Protein AF-A0A4R4TIC5-F1 (afdb_monomer_lite)

pLDDT: mean 70.43, std 20.9, range [23.95, 97.56]

Structure (mmCIF, N/CA/C/O backbone):
data_AF-A0A4R4TIC5-F1
#
_entry.id   AF-A0A4R4TIC5-F1
#
loop_
_atom_site.group_PDB
_atom_site.id
_atom_site.type_symbol
_atom_site.label_atom_id
_atom_site.label_alt_id
_atom_site.label_comp_id
_atom_site.label_asym_id
_atom_site.label_entity_id
_atom_site.label_seq_id
_atom_site.pdbx_PDB_ins_code
_atom_site.Cartn_x
_atom_site.Cartn_y
_atom_site.Cartn_z
_atom_site.occupancy
_atom_site.B_iso_or_equiv
_atom_site.auth_seq_id
_atom_site.auth_comp_id
_atom_site.auth_asym_id
_atom_site.auth_atom_id
_atom_site.pdbx_PDB_model_num
ATOM 1 N N . MET A 1 1 ? -12.857 -0.975 -22.323 1.00 37.66 1 MET A N 1
ATOM 2 C CA . MET A 1 1 ? -12.327 -1.681 -21.138 1.00 37.66 1 MET A CA 1
ATOM 3 C C . MET A 1 1 ? -13.161 -1.264 -19.942 1.00 37.66 1 MET A C 1
ATOM 5 O O . MET A 1 1 ? -13.074 -0.120 -19.519 1.00 37.66 1 MET A O 1
ATOM 9 N N . SER A 1 2 ? -14.060 -2.137 -19.494 1.00 32.69 2 SER A N 1
ATOM 10 C CA . SER A 1 2 ? -14.982 -1.844 -18.396 1.00 32.69 2 SER A CA 1
ATOM 11 C C . SER A 1 2 ? -14.281 -2.108 -17.070 1.00 32.69 2 SER A C 1
ATOM 13 O O . SER A 1 2 ? -13.937 -3.248 -16.770 1.00 32.69 2 SER A O 1
ATOM 15 N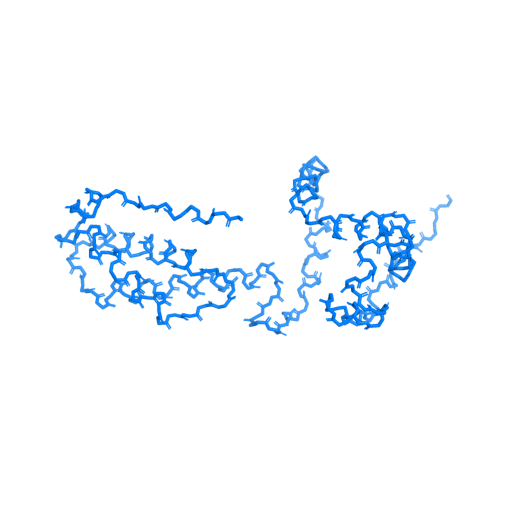 N . THR A 1 3 ? -14.049 -1.059 -16.286 1.00 36.34 3 THR A N 1
ATOM 16 C CA . THR A 1 3 ? -13.527 -1.166 -14.923 1.00 36.34 3 THR A CA 1
ATOM 17 C C . THR A 1 3 ? -14.600 -1.813 -14.054 1.00 36.34 3 THR A C 1
ATOM 19 O O . THR A 1 3 ? -15.558 -1.158 -13.640 1.00 36.34 3 THR A O 1
ATOM 22 N N . THR A 1 4 ? -14.484 -3.117 -13.807 1.00 40.28 4 THR A N 1
ATOM 23 C CA . THR A 1 4 ? -15.349 -3.822 -12.860 1.00 40.28 4 THR A CA 1
ATOM 24 C C . THR A 1 4 ? -15.032 -3.312 -11.462 1.00 40.28 4 THR A C 1
ATOM 26 O O . THR A 1 4 ? -14.105 -3.769 -10.801 1.00 40.28 4 THR A O 1
ATOM 29 N N . VAL A 1 5 ? -15.803 -2.327 -11.008 1.00 48.72 5 VAL A N 1
ATOM 30 C CA . VAL A 1 5 ? -15.824 -1.918 -9.607 1.00 48.72 5 VAL A CA 1
ATOM 31 C C . VAL A 1 5 ? -16.431 -3.081 -8.829 1.00 48.72 5 VAL A C 1
ATOM 33 O O . VAL A 1 5 ? -17.651 -3.252 -8.806 1.00 48.72 5 VAL A O 1
ATOM 36 N N . VAL A 1 6 ? -15.585 -3.910 -8.217 1.00 52.50 6 VAL A N 1
ATOM 37 C CA . VAL A 1 6 ? -16.019 -4.954 -7.284 1.00 52.50 6 VAL A CA 1
ATOM 38 C C . VAL A 1 6 ? -16.667 -4.254 -6.088 1.00 52.50 6 VAL A C 1
ATOM 40 O O . VAL A 1 6 ? -16.005 -3.816 -5.149 1.00 52.50 6 VAL A O 1
ATOM 43 N N . ARG A 1 7 ? -17.992 -4.081 -6.134 1.00 51.31 7 ARG A N 1
ATOM 44 C CA . ARG A 1 7 ? -18.766 -3.592 -4.993 1.00 51.31 7 ARG A CA 1
ATOM 45 C C . ARG A 1 7 ? -18.770 -4.683 -3.929 1.00 51.31 7 ARG A C 1
ATOM 47 O O . ARG A 1 7 ? -19.459 -5.690 -4.069 1.00 51.31 7 ARG A O 1
ATOM 54 N N . ARG A 1 8 ? -18.017 -4.462 -2.849 1.00 52.16 8 ARG A N 1
ATOM 55 C CA . ARG A 1 8 ? -18.076 -5.297 -1.644 1.00 52.16 8 ARG A CA 1
ATOM 56 C C . ARG A 1 8 ? -19.532 -5.343 -1.139 1.00 52.16 8 ARG A C 1
ATOM 58 O O . ARG A 1 8 ? -20.163 -4.284 -1.050 1.00 52.16 8 ARG A O 1
ATOM 65 N N . PRO A 1 9 ? -20.092 -6.525 -0.838 1.00 48.31 9 PRO A N 1
ATOM 66 C CA . PRO A 1 9 ? -21.499 -6.650 -0.480 1.00 48.31 9 PRO A CA 1
ATOM 67 C C . PRO A 1 9 ? -21.846 -5.878 0.800 1.00 48.31 9 PRO A C 1
ATOM 69 O O . PRO A 1 9 ? -21.082 -5.857 1.765 1.00 48.31 9 PRO A O 1
ATOM 72 N N . ALA A 1 10 ? -23.032 -5.263 0.825 1.00 53.66 10 ALA A N 1
ATOM 73 C CA . ALA A 1 10 ? -23.464 -4.345 1.883 1.00 53.66 10 ALA A CA 1
ATOM 74 C C . ALA A 1 10 ? -23.486 -4.963 3.297 1.00 53.66 10 ALA A C 1
ATOM 76 O O . ALA A 1 10 ? -23.307 -4.239 4.274 1.00 53.66 10 ALA A O 1
ATOM 77 N N . HIS A 1 11 ? -23.650 -6.285 3.415 1.00 50.69 11 HIS A N 1
ATOM 78 C CA . HIS A 1 11 ? -23.668 -6.997 4.696 1.00 50.69 11 HIS A CA 1
ATOM 79 C C . HIS A 1 11 ? -22.286 -7.114 5.355 1.00 50.69 11 HIS A C 1
ATOM 81 O O . HIS A 1 11 ? -22.211 -7.111 6.578 1.00 50.69 11 HIS A O 1
ATOM 87 N N . ALA A 1 12 ? -21.188 -7.103 4.587 1.00 55.81 12 ALA A N 1
ATOM 88 C CA . ALA A 1 12 ? -19.833 -7.092 5.151 1.00 55.81 12 ALA A CA 1
ATOM 89 C C . ALA A 1 12 ? -19.528 -5.793 5.926 1.00 55.81 12 ALA A C 1
ATOM 91 O O . ALA A 1 12 ? -18.683 -5.773 6.815 1.00 55.81 12 ALA A O 1
ATOM 92 N N . ASN A 1 13 ? -20.245 -4.707 5.619 1.00 59.19 13 ASN A N 1
ATOM 93 C CA . ASN A 1 13 ? -20.066 -3.408 6.268 1.00 59.19 13 ASN A CA 1
ATOM 94 C C . ASN A 1 13 ? -20.735 -3.324 7.650 1.00 59.19 13 ASN A C 1
ATOM 96 O O . ASN A 1 13 ? -20.353 -2.472 8.447 1.00 59.19 13 ASN A O 1
ATOM 100 N N . ALA A 1 14 ? -21.725 -4.179 7.929 1.00 64.06 14 ALA A N 1
ATOM 101 C CA . ALA A 1 14 ? -22.451 -4.204 9.201 1.00 64.06 14 ALA A CA 1
ATOM 102 C C . ALA A 1 14 ? -21.841 -5.175 10.227 1.00 64.06 14 ALA A C 1
ATOM 104 O O . ALA A 1 14 ? -22.259 -5.184 11.381 1.00 64.06 14 ALA A O 1
ATOM 105 N N . VAL A 1 15 ? -20.856 -5.983 9.819 1.00 79.31 15 VAL A N 1
ATOM 106 C CA . VAL A 1 15 ? -20.159 -6.906 10.718 1.00 79.31 15 VAL A CA 1
ATOM 107 C C . VAL A 1 15 ? -19.325 -6.099 11.710 1.00 79.31 15 VAL A C 1
ATOM 109 O O . VAL A 1 15 ? -18.487 -5.281 11.316 1.00 79.31 15 VAL A O 1
ATOM 112 N N . VAL A 1 16 ? -19.573 -6.326 12.998 1.00 83.06 16 VAL A N 1
ATOM 113 C CA . VAL A 1 16 ? -18.724 -5.832 14.085 1.00 83.06 16 VAL A CA 1
ATOM 114 C C . VAL A 1 16 ? -17.419 -6.621 14.049 1.00 83.06 16 VAL A C 1
ATOM 116 O O . VAL A 1 16 ? -17.446 -7.848 14.025 1.00 83.06 16 VAL A O 1
ATOM 119 N N . LEU A 1 17 ? -16.289 -5.917 14.012 1.00 84.00 17 LEU A N 1
ATOM 120 C CA . LEU A 1 17 ? -14.959 -6.521 13.958 1.00 84.00 17 LEU A CA 1
ATOM 121 C C . LEU A 1 17 ? -14.412 -6.747 15.372 1.00 84.00 17 LEU A C 1
ATOM 123 O O . LEU A 1 17 ? -14.290 -7.885 15.813 1.00 84.00 17 LEU A O 1
ATOM 127 N N . ALA A 1 18 ? -14.110 -5.664 16.089 1.00 88.50 18 ALA A N 1
ATOM 128 C CA . ALA A 1 18 ? -13.638 -5.678 17.472 1.00 88.50 18 ALA A CA 1
ATOM 129 C C . ALA A 1 18 ? -13.870 -4.305 18.119 1.00 88.50 18 ALA A C 1
ATOM 131 O O . ALA A 1 18 ? -13.999 -3.298 17.420 1.00 88.50 18 ALA A O 1
ATOM 132 N N . HIS A 1 19 ? -13.945 -4.259 19.454 1.00 90.12 19 HIS A N 1
ATOM 133 C CA . HIS A 1 19 ? -14.071 -3.013 20.232 1.00 90.12 19 HIS A CA 1
ATOM 134 C C . HIS A 1 19 ? -15.254 -2.115 19.829 1.00 90.12 19 HIS A C 1
ATOM 136 O O . HIS A 1 19 ? -15.190 -0.895 19.945 1.00 90.12 19 HIS A O 1
ATOM 142 N N . GLY A 1 20 ? -16.332 -2.715 19.311 1.00 90.12 20 GLY A N 1
ATOM 143 C CA . GLY A 1 20 ? -17.513 -1.993 18.825 1.00 90.12 20 GLY A CA 1
ATOM 144 C C . GLY A 1 20 ? -17.353 -1.335 17.449 1.00 90.12 20 GLY A C 1
ATOM 145 O O . GLY A 1 20 ? -18.322 -0.780 16.936 1.00 90.12 20 GLY A O 1
ATOM 146 N N . TYR A 1 21 ? -16.180 -1.429 16.818 1.00 91.75 21 TYR A N 1
ATOM 147 C CA . TYR A 1 21 ? -15.973 -0.947 15.455 1.00 91.75 21 TYR A CA 1
ATOM 148 C C . TYR A 1 21 ? -16.575 -1.908 14.435 1.00 91.75 21 TYR A C 1
ATOM 150 O O . TYR A 1 21 ? -16.390 -3.127 14.508 1.00 91.75 21 TYR A O 1
ATOM 158 N N . THR A 1 22 ? -17.256 -1.352 13.436 1.00 93.00 22 THR A N 1
ATOM 159 C CA . THR A 1 22 ? -17.779 -2.119 12.301 1.00 93.00 22 THR A CA 1
ATOM 160 C C . THR A 1 22 ? -16.823 -2.095 11.112 1.00 93.00 22 THR A C 1
ATOM 162 O O . THR A 1 22 ? -15.973 -1.207 10.981 1.00 93.00 22 THR A O 1
ATOM 165 N N . GLY A 1 23 ? -17.011 -3.023 10.171 1.00 90.38 23 GLY A N 1
ATOM 166 C CA . GLY A 1 23 ? -16.314 -2.990 8.882 1.00 90.38 23 GLY A CA 1
ATOM 167 C C . GLY A 1 23 ? -16.509 -1.666 8.131 1.00 90.38 23 GLY A C 1
ATOM 168 O O . GLY A 1 23 ? -15.582 -1.187 7.472 1.00 90.38 23 GLY A O 1
ATOM 169 N N . ARG A 1 24 ? -17.674 -1.017 8.285 1.00 91.25 24 ARG A N 1
ATOM 170 C CA . ARG A 1 24 ? -17.943 0.319 7.733 1.00 91.25 24 ARG A CA 1
ATOM 171 C C . ARG A 1 24 ? -17.076 1.402 8.365 1.00 91.25 24 ARG A C 1
ATOM 173 O O . ARG A 1 24 ? -16.645 2.310 7.655 1.00 91.25 24 ARG A O 1
ATOM 180 N N . ASP A 1 25 ? -16.845 1.338 9.671 1.00 93.00 25 ASP A N 1
ATOM 181 C CA . ASP A 1 25 ? -16.033 2.335 10.369 1.00 93.00 25 ASP A CA 1
ATOM 182 C C . ASP A 1 25 ? -14.573 2.222 9.949 1.00 93.00 25 ASP A C 1
ATOM 184 O O . ASP A 1 25 ? -13.968 3.230 9.581 1.00 93.00 25 ASP A O 1
ATOM 188 N N . VAL A 1 26 ? -14.050 0.997 9.864 1.00 94.69 26 VAL A N 1
ATOM 189 C CA . VAL A 1 26 ? -12.695 0.744 9.353 1.00 94.69 26 VAL A CA 1
ATOM 190 C C . VAL A 1 26 ? -12.557 1.202 7.901 1.00 94.69 26 VAL A C 1
ATOM 192 O O . VAL A 1 26 ? -11.625 1.937 7.580 1.00 94.69 26 VAL A O 1
ATOM 195 N N . ALA A 1 27 ? -13.521 0.877 7.034 1.00 94.38 27 ALA A N 1
ATOM 196 C CA . ALA A 1 27 ? -13.533 1.348 5.647 1.00 94.38 27 ALA A CA 1
ATOM 197 C C . ALA A 1 27 ? -13.552 2.884 5.544 1.00 94.38 27 ALA A C 1
ATOM 199 O O . ALA A 1 27 ? -12.859 3.473 4.706 1.00 94.38 27 ALA A O 1
ATOM 200 N N . ARG A 1 28 ? -14.315 3.557 6.416 1.00 94.88 28 ARG A N 1
ATOM 201 C CA . ARG A 1 28 ? -14.371 5.023 6.473 1.00 94.88 28 ARG A CA 1
ATOM 202 C C . ARG A 1 28 ? -13.019 5.608 6.889 1.00 94.88 28 ARG A C 1
ATOM 204 O O . ARG A 1 28 ? -12.540 6.526 6.226 1.00 94.88 28 ARG A O 1
ATOM 211 N N . ILE A 1 29 ? -12.395 5.075 7.940 1.00 96.38 29 ILE A N 1
ATOM 212 C CA . ILE A 1 29 ? -11.087 5.539 8.431 1.00 96.38 29 ILE A CA 1
ATOM 213 C C . ILE A 1 29 ? -10.000 5.299 7.373 1.00 96.38 29 ILE A C 1
ATOM 215 O O . ILE A 1 29 ? -9.232 6.216 7.083 1.00 96.38 29 ILE A O 1
ATOM 219 N N . ALA A 1 30 ? -9.985 4.126 6.733 1.00 96.12 30 ALA A N 1
ATOM 220 C CA . ALA A 1 30 ? -9.058 3.802 5.648 1.00 96.12 30 ALA A CA 1
ATOM 221 C C . ALA A 1 30 ? -9.193 4.790 4.479 1.00 96.12 30 ALA A C 1
ATOM 223 O O . ALA A 1 30 ? -8.203 5.357 4.020 1.00 96.12 30 ALA A O 1
ATOM 224 N N . SER A 1 31 ? -10.425 5.094 4.063 1.00 95.31 31 SER A N 1
ATOM 225 C CA . SER A 1 31 ? -10.687 6.082 3.006 1.00 95.31 31 SER A CA 1
ATOM 226 C C . SER A 1 31 ? -10.128 7.471 3.344 1.00 95.31 31 SER A C 1
ATOM 228 O O . SER A 1 31 ? -9.612 8.165 2.466 1.00 95.31 31 SER A O 1
ATOM 230 N N . PHE A 1 32 ? -10.214 7.894 4.610 1.00 95.75 32 PHE A N 1
ATOM 231 C CA . PHE A 1 32 ? -9.606 9.149 5.058 1.00 95.75 32 PHE A CA 1
ATOM 232 C C . PHE A 1 32 ? -8.077 9.080 5.069 1.00 95.75 32 PHE A C 1
ATOM 234 O O . PHE A 1 32 ? -7.435 10.036 4.635 1.00 95.75 32 PHE A O 1
ATOM 241 N N . ALA A 1 33 ? -7.494 7.964 5.514 1.00 95.19 33 ALA A N 1
ATOM 242 C CA . ALA A 1 33 ? -6.045 7.774 5.528 1.00 95.19 33 ALA A CA 1
ATOM 243 C C . ALA A 1 33 ? -5.446 7.879 4.115 1.00 95.19 33 ALA A C 1
ATOM 245 O O . ALA A 1 33 ? -4.479 8.614 3.922 1.00 95.19 33 ALA A O 1
ATOM 246 N N . VAL A 1 34 ? -6.074 7.247 3.114 1.00 94.62 34 VAL A N 1
ATOM 247 C CA . VAL A 1 34 ? -5.661 7.331 1.698 1.00 94.62 34 VAL A CA 1
ATOM 248 C C . VAL A 1 34 ? -5.650 8.776 1.200 1.00 94.62 34 VAL A C 1
ATOM 250 O O . VAL A 1 34 ? -4.668 9.237 0.618 1.00 94.62 34 VAL A O 1
ATOM 253 N N . ARG A 1 35 ? -6.722 9.533 1.474 1.00 92.56 35 ARG A N 1
ATOM 254 C CA . ARG A 1 35 ? -6.839 10.942 1.053 1.00 92.56 35 ARG A CA 1
ATOM 255 C C . ARG A 1 35 ? -5.741 11.834 1.628 1.00 92.56 35 ARG A C 1
ATOM 257 O O . ARG A 1 35 ? -5.384 12.822 0.981 1.00 92.56 35 ARG A O 1
ATOM 264 N N . GLN A 1 36 ? -5.252 11.505 2.824 1.00 92.56 36 GLN A N 1
ATOM 265 C CA . GLN A 1 36 ? -4.208 12.259 3.508 1.00 92.56 36 GLN A CA 1
ATOM 266 C C . GLN A 1 36 ? -2.798 11.832 3.095 1.00 92.56 36 GLN A C 1
ATOM 268 O O . GLN A 1 36 ? -1.963 12.702 2.864 1.00 92.56 36 GLN A O 1
ATOM 273 N N . ALA A 1 37 ? -2.518 10.528 3.038 1.00 88.00 37 ALA A N 1
ATOM 274 C CA . ALA A 1 37 ? -1.167 10.019 2.812 1.00 88.00 37 ALA A CA 1
ATOM 275 C C . ALA A 1 37 ? -0.646 10.343 1.403 1.00 88.00 37 ALA A C 1
ATOM 277 O O . ALA A 1 37 ? 0.537 10.642 1.261 1.00 88.00 37 ALA A O 1
ATOM 278 N N . ARG A 1 38 ? -1.531 10.307 0.390 1.00 74.75 38 ARG A N 1
ATOM 279 C CA . ARG A 1 38 ? -1.248 10.643 -1.021 1.00 74.75 38 ARG A CA 1
ATOM 280 C C . ARG A 1 38 ? 0.100 10.096 -1.512 1.00 74.75 38 ARG A C 1
ATOM 282 O O . ARG A 1 38 ? 1.014 10.856 -1.820 1.00 74.75 38 ARG A O 1
ATOM 289 N N . SER A 1 39 ? 0.221 8.771 -1.585 1.00 77.94 39 SER A N 1
ATOM 290 C CA . SER A 1 39 ? 1.383 8.135 -2.218 1.00 77.94 39 SER A CA 1
ATOM 291 C C . SER A 1 39 ? 1.238 8.159 -3.743 1.00 77.94 39 SER A C 1
ATOM 293 O O . SER A 1 39 ? 0.150 7.926 -4.263 1.00 77.94 39 SER A O 1
ATOM 295 N N . GLU A 1 40 ? 2.327 8.418 -4.467 1.00 79.88 40 GLU A N 1
ATOM 296 C CA . GLU A 1 40 ? 2.364 8.328 -5.938 1.00 79.88 40 GLU A CA 1
ATOM 297 C C . GLU A 1 40 ? 2.962 7.002 -6.438 1.00 79.88 40 GLU A C 1
ATOM 299 O O . GLU A 1 40 ? 2.974 6.734 -7.634 1.00 79.88 40 GLU A O 1
ATOM 304 N N . LEU A 1 41 ? 3.477 6.163 -5.534 1.00 81.00 41 LEU A N 1
ATOM 305 C CA . LEU A 1 41 ? 4.221 4.951 -5.901 1.00 81.00 41 LEU A CA 1
ATOM 306 C C . LEU A 1 41 ? 3.325 3.758 -6.264 1.00 81.00 41 LEU A C 1
ATOM 308 O O . LEU A 1 41 ? 3.807 2.792 -6.864 1.00 81.00 41 LEU A O 1
ATOM 312 N N . PHE A 1 42 ? 2.052 3.817 -5.879 1.00 83.12 42 PHE A N 1
ATOM 313 C CA . PHE A 1 42 ? 1.058 2.768 -6.073 1.00 83.12 42 PHE A CA 1
ATOM 314 C C . PHE A 1 42 ? -0.357 3.358 -6.054 1.00 83.12 42 PHE A C 1
ATOM 316 O O . PHE A 1 42 ? -0.560 4.458 -5.529 1.00 83.12 42 PHE A O 1
ATOM 323 N N . ASP A 1 43 ? -1.322 2.675 -6.669 1.00 87.62 43 ASP A N 1
ATOM 324 C CA . ASP A 1 43 ? -2.646 3.245 -6.930 1.00 87.62 43 ASP A CA 1
ATOM 325 C C . ASP A 1 43 ? -3.504 3.410 -5.661 1.00 87.62 43 ASP A C 1
ATOM 327 O O . ASP A 1 43 ? -3.231 2.849 -4.599 1.00 87.62 43 ASP A O 1
ATOM 331 N N . SER A 1 44 ? -4.569 4.208 -5.761 1.00 87.19 44 SER A N 1
ATOM 332 C CA . SER A 1 44 ? -5.445 4.513 -4.623 1.00 87.19 44 SER A CA 1
ATOM 333 C C . SER A 1 44 ? -6.212 3.304 -4.074 1.00 87.19 44 SER A C 1
ATOM 335 O O . SER A 1 44 ? -6.604 3.325 -2.908 1.00 87.19 44 SER A O 1
ATOM 337 N N . GLY A 1 45 ? -6.463 2.281 -4.896 1.00 91.38 45 GLY A N 1
ATOM 338 C CA . GLY A 1 45 ? -7.084 1.027 -4.466 1.00 91.38 45 GLY A CA 1
ATOM 339 C C . GLY A 1 45 ? -6.126 0.220 -3.596 1.00 91.38 45 GLY A C 1
ATOM 340 O O . GLY A 1 45 ? -6.467 -0.126 -2.469 1.00 91.38 45 GLY A O 1
ATOM 341 N N . GLN A 1 46 ? -4.885 0.056 -4.048 1.00 91.56 46 GLN A N 1
ATOM 342 C CA . GLN A 1 46 ? -3.823 -0.569 -3.256 1.00 91.56 46 GLN A CA 1
ATOM 343 C C . GLN A 1 46 ? -3.552 0.199 -1.949 1.00 91.56 46 GLN A C 1
ATOM 345 O O . GLN A 1 46 ? -3.410 -0.407 -0.889 1.00 91.56 46 GLN A O 1
ATOM 350 N N . GLN A 1 47 ? -3.557 1.538 -1.978 1.00 94.00 47 GLN A N 1
ATOM 351 C CA . GLN A 1 47 ? -3.465 2.361 -0.758 1.00 94.00 47 GLN A CA 1
ATOM 352 C C . GLN A 1 47 ? -4.606 2.087 0.218 1.00 94.00 47 GLN A C 1
ATOM 354 O O . GLN A 1 47 ? -4.382 2.036 1.429 1.00 94.00 47 GLN A O 1
ATOM 359 N N . TYR A 1 48 ? -5.823 1.924 -0.298 1.00 95.62 48 TYR A N 1
ATOM 360 C CA . TYR A 1 48 ? -6.980 1.596 0.521 1.00 95.62 48 TYR A CA 1
ATOM 361 C C . TYR A 1 48 ? -6.833 0.220 1.170 1.00 95.62 48 TYR A C 1
ATOM 363 O O . TYR A 1 48 ? -7.051 0.113 2.376 1.00 95.62 48 TYR A O 1
ATOM 371 N N . ASP A 1 49 ? -6.421 -0.799 0.418 1.00 95.31 49 ASP A N 1
ATOM 372 C CA . ASP A 1 49 ? -6.272 -2.161 0.939 1.00 95.31 49 ASP A CA 1
ATOM 373 C C . ASP A 1 49 ? -5.184 -2.242 2.022 1.00 95.31 49 ASP A C 1
ATOM 375 O O . ASP A 1 49 ? -5.421 -2.811 3.091 1.00 95.31 49 ASP A O 1
ATOM 379 N N . VAL A 1 50 ? -4.040 -1.580 1.808 1.00 96.62 50 VAL A N 1
ATOM 380 C CA . VAL A 1 50 ? -2.950 -1.476 2.797 1.00 96.62 50 VAL A CA 1
ATOM 381 C C . VAL A 1 50 ? -3.427 -0.781 4.072 1.00 96.62 50 VAL A C 1
ATOM 383 O O . VAL A 1 50 ? -3.224 -1.290 5.176 1.00 96.62 50 VAL A O 1
ATOM 386 N N . ALA A 1 51 ? -4.095 0.370 3.942 1.00 97.12 51 ALA A N 1
ATOM 387 C CA . ALA A 1 51 ? -4.615 1.090 5.100 1.00 97.12 51 ALA A CA 1
ATOM 388 C C . ALA A 1 51 ? -5.687 0.283 5.839 1.00 97.12 51 ALA A C 1
ATOM 390 O O . ALA A 1 51 ? -5.689 0.259 7.068 1.00 97.12 51 ALA A O 1
ATOM 391 N N . TRP A 1 52 ? -6.588 -0.376 5.106 1.00 96.56 52 TRP A N 1
ATOM 392 C CA . TRP A 1 52 ? -7.647 -1.196 5.683 1.00 96.56 52 TRP A CA 1
ATOM 393 C C . TRP A 1 52 ? -7.064 -2.358 6.492 1.00 96.56 52 TRP A C 1
ATOM 395 O O . TRP A 1 52 ? -7.457 -2.519 7.647 1.00 96.56 52 TRP A O 1
ATOM 405 N N . SER A 1 53 ? -6.100 -3.107 5.935 1.00 96.62 53 SER A N 1
ATOM 406 C CA . SER A 1 53 ? -5.455 -4.230 6.638 1.00 96.62 53 SER A CA 1
ATOM 407 C C . SER A 1 53 ? -4.763 -3.756 7.909 1.00 96.62 53 SER A C 1
ATOM 409 O O . SER A 1 53 ? -5.042 -4.266 8.989 1.00 96.62 53 SER A O 1
ATOM 411 N N . ALA A 1 54 ? -3.956 -2.697 7.810 1.00 97.50 54 ALA A N 1
ATOM 412 C CA . ALA A 1 54 ? -3.219 -2.168 8.952 1.00 97.50 54 ALA A CA 1
ATOM 413 C C . ALA A 1 54 ? -4.133 -1.648 10.071 1.00 97.50 54 ALA A C 1
ATOM 415 O O . ALA A 1 54 ? -3.841 -1.836 11.252 1.00 97.50 54 ALA A O 1
ATOM 416 N N . ILE A 1 55 ? -5.250 -1.000 9.723 1.00 97.12 55 ILE A N 1
ATOM 417 C CA . ILE A 1 55 ? -6.247 -0.562 10.708 1.00 97.12 55 ILE A CA 1
ATOM 418 C C . ILE A 1 55 ? -6.898 -1.769 11.381 1.00 97.12 55 ILE A C 1
ATOM 420 O O . ILE A 1 55 ? -7.080 -1.758 12.597 1.00 97.12 55 ILE A O 1
ATOM 424 N N . ALA A 1 56 ? -7.257 -2.793 10.608 1.00 95.31 56 ALA A N 1
ATOM 425 C CA . ALA A 1 56 ? -7.905 -3.982 11.135 1.00 95.31 56 ALA A CA 1
ATOM 426 C C . ALA A 1 56 ? -6.957 -4.765 12.064 1.00 95.31 56 ALA A C 1
ATOM 428 O O . ALA A 1 56 ? -7.333 -5.110 13.180 1.00 95.31 56 ALA A O 1
ATOM 429 N N . GLU A 1 57 ? -5.696 -4.945 11.670 1.00 95.69 57 GLU A N 1
ATOM 430 C CA . GLU A 1 57 ? -4.651 -5.543 12.509 1.00 95.69 57 GLU A CA 1
ATOM 431 C C . GLU A 1 57 ? -4.400 -4.735 13.786 1.00 95.69 57 GLU A C 1
ATOM 433 O O . GLU A 1 57 ? -4.337 -5.305 14.874 1.00 95.69 57 GLU A O 1
ATOM 438 N N . ALA A 1 58 ? -4.302 -3.405 13.686 1.00 95.81 58 ALA A N 1
ATOM 439 C CA . ALA A 1 58 ? -4.159 -2.545 14.858 1.00 95.81 58 ALA A CA 1
ATOM 440 C C . ALA A 1 58 ? -5.356 -2.692 15.809 1.00 95.81 58 ALA A C 1
ATOM 442 O O . ALA A 1 58 ? -5.174 -2.744 17.022 1.00 95.81 58 ALA A O 1
ATOM 443 N N . LEU A 1 59 ? -6.568 -2.808 15.264 1.00 95.06 59 LEU A N 1
ATOM 444 C CA . LEU A 1 59 ? -7.784 -3.010 16.039 1.00 95.06 59 LEU A CA 1
ATOM 445 C C . LEU A 1 59 ? -7.784 -4.364 16.771 1.00 95.06 59 LEU A C 1
ATOM 447 O O . LEU A 1 59 ? -8.143 -4.405 17.946 1.00 95.06 59 LEU A O 1
ATOM 451 N N . TRP A 1 60 ? -7.368 -5.451 16.113 1.00 94.19 60 TRP A N 1
ATOM 452 C CA . TRP A 1 60 ? -7.306 -6.783 16.732 1.00 94.19 60 TRP A CA 1
ATOM 453 C C . TRP A 1 60 ? -6.158 -6.953 17.728 1.00 94.19 60 TRP A C 1
ATOM 455 O O . TRP A 1 60 ? -6.288 -7.735 18.666 1.00 94.19 60 TRP A O 1
ATOM 465 N N . ASN A 1 61 ? -5.061 -6.214 17.562 1.00 94.94 61 ASN A N 1
ATOM 466 C CA . ASN A 1 61 ? -3.904 -6.288 18.457 1.00 94.94 61 ASN A CA 1
ATOM 467 C C . ASN A 1 61 ? -4.034 -5.404 19.709 1.00 94.94 61 ASN A C 1
ATOM 469 O O . ASN A 1 61 ? -3.223 -5.522 20.628 1.00 94.94 61 ASN A O 1
ATOM 473 N N . CYS A 1 62 ? -5.021 -4.508 19.768 1.00 93.38 62 CYS A N 1
ATOM 474 C CA . CYS A 1 62 ? -5.273 -3.691 20.951 1.00 93.38 62 CYS A CA 1
ATOM 475 C C . CYS A 1 62 ? -6.111 -4.454 21.988 1.00 93.38 62 CYS A C 1
ATOM 477 O O . CYS A 1 62 ? -7.180 -4.971 21.674 1.00 93.38 62 CYS A O 1
ATOM 479 N N . THR A 1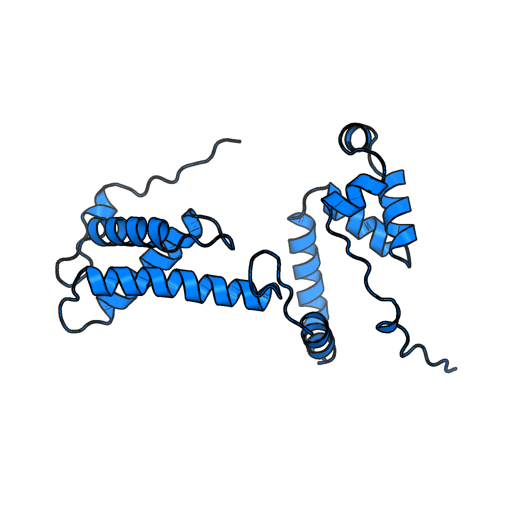 63 ? -5.660 -4.465 23.245 1.00 92.06 63 THR A N 1
ATOM 480 C CA . THR A 1 63 ? -6.426 -5.024 24.375 1.00 92.06 63 THR A CA 1
ATOM 481 C C . THR A 1 63 ? -7.565 -4.097 24.814 1.00 92.06 63 THR A C 1
ATOM 483 O O . THR A 1 63 ? -8.622 -4.562 25.228 1.00 92.06 63 THR A O 1
ATOM 486 N N . GLU A 1 64 ? -7.362 -2.784 24.694 1.00 91.12 64 GLU A N 1
ATOM 487 C CA . GLU A 1 64 ? -8.340 -1.736 25.008 1.00 91.12 64 GLU A CA 1
ATOM 488 C C . GLU A 1 64 ? -8.871 -1.082 23.725 1.00 91.12 64 GLU A C 1
ATOM 490 O O . GLU A 1 64 ? -8.150 -1.056 22.724 1.00 91.12 64 GLU A O 1
ATOM 495 N N . PRO A 1 65 ? -10.097 -0.523 23.729 1.00 90.69 65 PRO A N 1
ATOM 496 C CA . PRO A 1 65 ? -10.683 0.091 22.544 1.00 90.69 65 PRO A CA 1
ATOM 497 C C . PRO A 1 65 ? -9.831 1.277 22.057 1.00 90.69 65 PRO A C 1
ATOM 499 O O . PRO A 1 65 ? -9.736 2.293 22.753 1.00 90.69 65 PRO A O 1
ATOM 502 N N . PRO A 1 66 ? -9.217 1.195 20.861 1.00 93.56 66 PRO A N 1
ATOM 503 C CA . PRO A 1 66 ? -8.388 2.279 20.356 1.00 93.56 66 PRO A CA 1
ATOM 504 C C . PRO A 1 66 ? -9.252 3.454 19.890 1.00 93.56 66 PRO A C 1
ATOM 506 O O . PRO A 1 66 ? -10.328 3.272 19.316 1.00 93.56 66 PRO A O 1
ATOM 509 N N . ASP A 1 67 ? -8.752 4.677 20.072 1.00 94.69 67 ASP A N 1
ATOM 510 C CA . ASP A 1 67 ? -9.366 5.867 19.480 1.00 94.69 67 ASP A CA 1
ATOM 511 C C . ASP A 1 67 ? -9.209 5.875 17.947 1.00 94.69 67 ASP A C 1
ATOM 513 O O . ASP A 1 67 ? -8.198 5.428 17.389 1.00 94.69 67 ASP A O 1
ATOM 517 N N . ALA A 1 68 ? -10.183 6.464 17.253 1.00 92.81 68 ALA A N 1
ATOM 518 C CA . ALA A 1 68 ? -10.211 6.555 15.798 1.00 92.81 68 ALA A CA 1
ATOM 519 C C . ALA A 1 68 ? -8.971 7.272 15.236 1.00 92.81 68 ALA A C 1
ATOM 521 O O . ALA A 1 68 ? -8.486 6.922 14.156 1.00 92.81 68 ALA A O 1
ATOM 522 N N . LYS A 1 69 ? -8.403 8.238 15.972 1.00 95.00 69 LYS A N 1
ATOM 523 C CA . LYS A 1 69 ? -7.167 8.932 15.579 1.00 95.00 69 LYS A CA 1
ATOM 524 C C . LYS A 1 69 ? -5.955 8.001 15.568 1.00 95.00 69 LYS A C 1
ATOM 526 O O . LYS A 1 69 ? -5.067 8.172 14.730 1.00 95.00 69 LYS A O 1
ATOM 531 N N . THR A 1 70 ? -5.903 7.032 16.480 1.00 96.12 70 THR A N 1
ATOM 532 C CA . THR A 1 70 ? 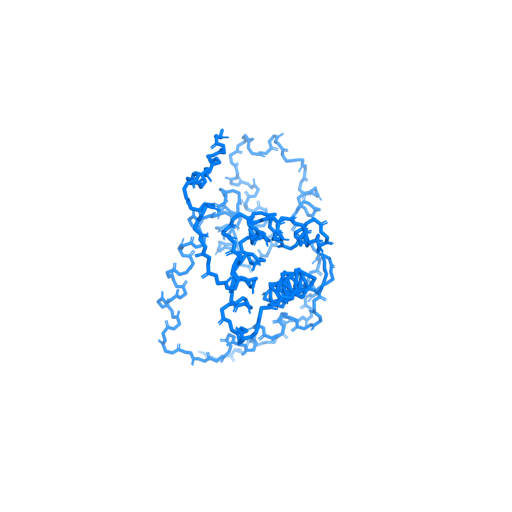-4.828 6.032 16.546 1.00 96.12 70 THR A CA 1
ATOM 533 C C . THR A 1 70 ? -4.904 5.096 15.348 1.00 96.12 70 THR A C 1
ATOM 535 O O . THR A 1 70 ? -3.906 4.925 14.649 1.00 96.12 70 THR A O 1
ATOM 538 N N . LEU A 1 71 ? -6.100 4.588 15.042 1.00 96.75 71 LEU A N 1
ATOM 539 C CA . LEU A 1 71 ? -6.344 3.758 13.859 1.00 96.75 71 LEU A CA 1
ATOM 540 C C . LEU A 1 71 ? -6.011 4.512 12.564 1.00 96.75 71 LEU A C 1
ATOM 542 O O . LEU A 1 71 ? -5.281 4.016 11.710 1.00 96.75 71 LEU A O 1
ATOM 546 N N . TYR A 1 72 ? -6.457 5.761 12.449 1.00 97.12 72 TYR A N 1
ATOM 547 C CA . TYR A 1 72 ? -6.136 6.625 11.314 1.00 97.12 72 TYR A CA 1
ATOM 548 C C . TYR A 1 72 ? -4.622 6.793 11.097 1.00 97.12 72 TYR A C 1
ATOM 550 O O . TYR A 1 72 ? -4.131 6.673 9.973 1.00 97.12 72 TYR A O 1
ATOM 558 N N . ARG A 1 73 ? -3.860 7.026 12.175 1.00 96.75 73 ARG A N 1
ATOM 559 C CA . ARG A 1 73 ? -2.391 7.120 12.117 1.00 96.75 73 ARG A CA 1
ATOM 560 C C . ARG A 1 73 ? -1.740 5.799 11.717 1.00 96.75 73 ARG A C 1
ATOM 562 O O . ARG A 1 73 ? -0.759 5.835 10.977 1.00 96.75 73 ARG A O 1
ATOM 569 N N . ALA A 1 74 ? -2.273 4.666 12.174 1.00 97.56 74 ALA A N 1
ATOM 570 C CA . ALA A 1 74 ? -1.800 3.345 11.767 1.00 97.56 74 ALA A CA 1
ATOM 571 C C . ALA A 1 74 ? -1.955 3.145 10.251 1.00 97.56 7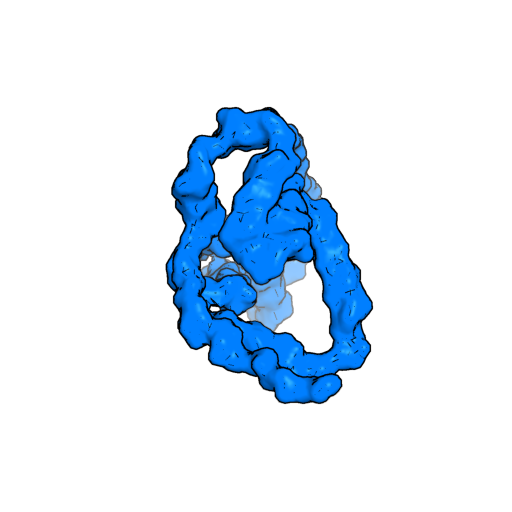4 ALA A C 1
ATOM 573 O O . ALA A 1 74 ? -0.988 2.777 9.587 1.00 97.56 74 ALA A O 1
ATOM 574 N N . GLY A 1 75 ? -3.114 3.508 9.689 1.00 97.00 75 GLY A N 1
ATOM 575 C CA . GLY A 1 75 ? -3.356 3.443 8.244 1.00 97.00 75 GLY A CA 1
ATOM 576 C C . GLY A 1 75 ? -2.400 4.320 7.426 1.00 97.00 75 GLY A C 1
ATOM 577 O O . GLY A 1 75 ? -1.802 3.847 6.462 1.00 97.00 75 GLY A O 1
ATOM 578 N N . ILE A 1 76 ? -2.188 5.580 7.830 1.00 97.00 76 ILE A N 1
ATOM 579 C CA . ILE A 1 76 ? -1.230 6.479 7.152 1.00 97.00 76 ILE A CA 1
ATOM 580 C C . ILE A 1 76 ? 0.188 5.912 7.201 1.00 97.00 76 ILE A C 1
ATOM 582 O O . ILE A 1 76 ? 0.900 5.917 6.195 1.00 97.00 76 ILE A O 1
ATOM 586 N N . ARG A 1 77 ? 0.607 5.429 8.373 1.00 96.69 77 ARG A N 1
ATOM 587 C CA . ARG A 1 77 ? 1.943 4.867 8.556 1.00 96.69 77 ARG A CA 1
ATOM 588 C C . ARG A 1 77 ? 2.157 3.660 7.648 1.00 96.69 77 ARG A C 1
ATOM 590 O O . ARG A 1 77 ? 3.180 3.612 6.978 1.00 96.69 77 ARG A O 1
ATOM 597 N N . ALA A 1 78 ? 1.183 2.757 7.566 1.00 97.31 78 ALA A N 1
ATOM 598 C CA . ALA A 1 78 ? 1.260 1.588 6.699 1.00 97.31 78 ALA A CA 1
ATOM 599 C C . ALA A 1 78 ? 1.412 1.962 5.216 1.00 97.31 78 ALA A C 1
ATOM 601 O O . ALA A 1 78 ? 2.275 1.411 4.541 1.00 97.31 78 ALA A O 1
ATOM 602 N N . ILE A 1 79 ? 0.664 2.960 4.724 1.00 95.94 79 ILE A N 1
ATOM 603 C CA . ILE A 1 79 ? 0.813 3.452 3.341 1.00 95.94 79 ILE A CA 1
ATOM 604 C C . ILE A 1 79 ? 2.240 3.959 3.083 1.00 95.94 79 ILE A C 1
ATOM 606 O O . ILE A 1 79 ? 2.830 3.660 2.043 1.00 95.94 79 ILE A O 1
ATOM 610 N N . HIS A 1 80 ? 2.811 4.735 4.007 1.00 93.38 80 HIS A N 1
ATOM 611 C CA . HIS A 1 80 ? 4.179 5.234 3.851 1.00 93.38 80 HIS A CA 1
ATOM 612 C C . HIS A 1 80 ? 5.229 4.129 3.981 1.00 93.38 80 HIS A C 1
ATOM 614 O O . HIS A 1 80 ? 6.242 4.172 3.285 1.00 93.38 80 HIS A O 1
ATOM 620 N N . ASP A 1 81 ? 5.013 3.155 4.859 1.00 93.56 81 ASP A N 1
ATOM 621 C CA . ASP A 1 81 ? 5.914 2.019 5.045 1.00 93.56 81 ASP A CA 1
ATOM 622 C C . ASP A 1 81 ? 5.944 1.144 3.786 1.00 93.56 81 ASP A C 1
ATOM 624 O O . ASP A 1 81 ? 7.033 0.848 3.287 1.00 93.56 81 ASP A O 1
ATOM 628 N N . GLU A 1 82 ? 4.780 0.863 3.198 1.00 93.56 82 GLU A N 1
ATOM 629 C CA . GLU A 1 82 ? 4.655 0.162 1.917 1.00 93.56 82 GLU A CA 1
ATOM 630 C C . GLU A 1 82 ? 5.292 0.960 0.775 1.00 93.56 82 GLU A C 1
ATOM 632 O O . GLU A 1 82 ? 6.117 0.442 0.023 1.00 93.56 82 GLU A O 1
ATOM 637 N N . GLY A 1 83 ? 5.012 2.264 0.698 1.00 90.00 83 GLY A N 1
ATOM 638 C CA . GLY A 1 83 ? 5.646 3.149 -0.278 1.00 90.00 83 GLY A CA 1
ATOM 639 C C . GLY A 1 83 ? 7.172 3.123 -0.177 1.00 90.00 83 GLY A C 1
ATOM 640 O O . GLY A 1 83 ? 7.854 3.010 -1.193 1.00 90.00 83 GLY A O 1
ATOM 641 N N . ARG A 1 84 ? 7.727 3.150 1.041 1.00 86.62 84 ARG A N 1
ATOM 642 C CA . ARG A 1 84 ? 9.176 3.019 1.273 1.00 86.62 84 ARG A CA 1
ATOM 643 C C . ARG A 1 84 ? 9.708 1.642 0.882 1.00 86.62 84 ARG A C 1
ATOM 645 O O . ARG A 1 84 ? 10.839 1.557 0.407 1.00 86.62 84 ARG A O 1
ATOM 652 N N . SER A 1 85 ? 8.931 0.582 1.081 1.00 86.12 85 SER A N 1
ATOM 653 C CA . SER A 1 85 ? 9.286 -0.773 0.652 1.00 86.12 85 SER A CA 1
ATOM 654 C C . SER A 1 85 ? 9.398 -0.857 -0.874 1.00 86.12 85 SER A C 1
ATOM 656 O O . SER A 1 85 ? 10.455 -1.213 -1.400 1.00 86.12 85 SER A O 1
ATOM 658 N N . LEU A 1 86 ? 8.368 -0.395 -1.590 1.00 85.75 86 LEU A N 1
ATOM 659 C CA . LEU A 1 86 ? 8.336 -0.341 -3.056 1.00 85.75 86 LEU A CA 1
ATOM 660 C C . LEU A 1 86 ? 9.453 0.538 -3.628 1.00 85.75 86 LEU A C 1
ATOM 662 O O . LEU A 1 86 ? 10.131 0.147 -4.574 1.00 85.75 86 LEU A O 1
ATOM 666 N N . ALA A 1 87 ? 9.676 1.705 -3.025 1.00 81.12 87 ALA A N 1
ATOM 667 C CA . ALA A 1 87 ? 10.771 2.618 -3.341 1.00 81.12 87 ALA A CA 1
ATOM 668 C C . ALA A 1 87 ? 12.140 1.916 -3.285 1.00 81.12 87 ALA A C 1
ATOM 670 O O . ALA A 1 87 ? 12.903 1.946 -4.253 1.00 81.12 87 ALA A O 1
ATOM 671 N N . ARG A 1 88 ? 12.431 1.208 -2.184 1.00 78.38 88 ARG A N 1
ATOM 672 C CA . ARG A 1 88 ? 13.676 0.434 -2.039 1.00 78.38 88 ARG A CA 1
ATOM 673 C C . ARG A 1 88 ? 13.795 -0.656 -3.096 1.00 78.38 88 ARG A C 1
ATOM 675 O O . ARG A 1 88 ? 14.867 -0.792 -3.673 1.00 78.38 88 ARG A O 1
ATOM 682 N N . GLY A 1 89 ? 12.715 -1.392 -3.362 1.00 75.94 89 GLY A N 1
ATOM 683 C CA . GLY A 1 89 ? 12.698 -2.459 -4.366 1.00 75.94 89 GLY A CA 1
ATOM 684 C C . GLY A 1 89 ? 12.898 -1.956 -5.796 1.00 75.94 89 GLY A C 1
ATOM 685 O O . GLY A 1 89 ? 13.520 -2.642 -6.597 1.00 75.94 89 GLY A O 1
ATOM 686 N N . ARG A 1 90 ? 12.426 -0.744 -6.110 1.00 75.81 90 ARG A N 1
ATOM 687 C CA . ARG A 1 90 ? 12.571 -0.106 -7.431 1.00 75.81 90 ARG A CA 1
ATOM 688 C C . ARG A 1 90 ? 13.840 0.734 -7.573 1.00 75.81 90 ARG A C 1
ATOM 690 O O . ARG A 1 90 ? 14.117 1.227 -8.660 1.00 75.81 90 ARG A O 1
ATOM 697 N N . GLY A 1 91 ? 14.592 0.932 -6.492 1.00 74.00 91 GLY A N 1
ATOM 698 C CA . GLY A 1 91 ? 15.794 1.764 -6.512 1.00 74.00 91 GLY A CA 1
ATOM 699 C C . GLY A 1 91 ? 15.511 3.252 -6.605 1.00 74.00 91 GLY A C 1
ATOM 700 O O . GLY A 1 91 ? 16.338 4.005 -7.109 1.00 74.00 91 GLY A O 1
ATOM 701 N N . VAL A 1 92 ? 14.352 3.683 -6.121 1.00 75.06 92 VAL A N 1
ATOM 702 C CA . VAL A 1 92 ? 13.856 5.054 -6.223 1.00 75.06 92 VAL A CA 1
ATOM 703 C C . VAL A 1 92 ? 13.584 5.560 -4.808 1.00 75.06 92 VAL A C 1
ATOM 705 O O . VAL A 1 92 ? 12.865 4.915 -4.064 1.00 75.06 92 VAL A O 1
ATOM 708 N N . TRP A 1 93 ? 14.161 6.687 -4.388 1.00 61.81 93 TRP A N 1
ATOM 709 C CA . TRP A 1 93 ? 13.952 7.266 -3.047 1.00 61.81 93 TRP A CA 1
ATOM 710 C C . TRP A 1 93 ? 12.683 8.134 -2.971 1.00 61.81 93 TRP A C 1
ATOM 712 O O . TRP A 1 93 ? 11.989 8.164 -1.957 1.00 61.81 93 TRP A O 1
ATOM 722 N N . GLN A 1 94 ? 12.377 8.824 -4.068 1.00 62.56 94 GLN A N 1
ATOM 723 C CA . GLN A 1 94 ? 11.175 9.615 -4.371 1.00 62.56 94 GLN A CA 1
ATOM 724 C C . GLN A 1 94 ? 10.959 9.551 -5.883 1.00 62.56 94 GLN A C 1
ATOM 726 O O . GLN A 1 94 ? 11.924 9.217 -6.555 1.00 62.56 94 GLN A O 1
ATOM 731 N N . LYS A 1 95 ? 9.762 9.897 -6.388 1.00 58.47 95 LYS A N 1
ATOM 732 C CA . LYS A 1 95 ? 9.294 9.775 -7.791 1.00 58.47 95 LYS A CA 1
ATOM 733 C C . LYS A 1 95 ? 10.389 9.730 -8.872 1.00 58.47 95 LYS A C 1
ATOM 735 O O . LYS A 1 95 ? 10.331 8.847 -9.714 1.00 58.47 95 LYS A O 1
ATOM 740 N N . ASP A 1 96 ? 11.410 10.586 -8.780 1.00 58.31 96 ASP A N 1
ATOM 741 C CA . ASP A 1 96 ? 12.475 10.711 -9.782 1.00 58.31 96 ASP A CA 1
ATOM 742 C C . ASP A 1 96 ? 13.917 10.683 -9.218 1.00 58.31 96 ASP A C 1
ATOM 744 O O . ASP A 1 96 ? 14.870 11.035 -9.910 1.00 58.31 96 ASP A O 1
ATOM 748 N N . ALA A 1 97 ? 14.114 10.295 -7.953 1.00 61.78 97 ALA A N 1
ATOM 749 C CA . ALA A 1 97 ? 15.425 10.275 -7.300 1.00 61.78 97 ALA A CA 1
ATOM 750 C C . ALA A 1 97 ? 15.977 8.841 -7.213 1.00 61.78 97 ALA A C 1
ATOM 752 O O . ALA A 1 97 ? 15.606 8.111 -6.288 1.00 61.78 97 ALA A O 1
ATOM 753 N N . PRO A 1 98 ? 16.865 8.409 -8.127 1.00 68.69 98 PRO A N 1
ATOM 754 C CA . PRO A 1 98 ? 17.467 7.085 -8.051 1.00 68.69 98 PRO A CA 1
ATOM 755 C C . PRO A 1 98 ? 18.338 6.946 -6.796 1.00 68.69 98 PRO A C 1
ATOM 757 O O . PRO A 1 98 ? 19.083 7.854 -6.414 1.00 68.69 98 PRO A O 1
ATOM 760 N N . ILE A 1 99 ? 18.267 5.785 -6.150 1.00 71.25 99 ILE A N 1
ATOM 761 C CA . ILE A 1 99 ? 19.125 5.436 -5.022 1.00 71.25 99 ILE A CA 1
ATOM 762 C C . ILE A 1 99 ? 20.537 5.194 -5.561 1.00 71.25 99 ILE A C 1
ATOM 764 O O . ILE A 1 99 ? 20.773 4.347 -6.424 1.00 71.25 99 ILE A O 1
ATOM 768 N N . LYS A 1 100 ? 21.505 5.943 -5.028 1.00 67.12 100 LYS A N 1
ATOM 769 C CA . LYS A 1 100 ? 22.921 5.800 -5.377 1.00 67.12 100 LYS A CA 1
ATOM 770 C C . LYS A 1 100 ? 23.371 4.349 -5.140 1.00 67.12 100 LYS A C 1
ATOM 772 O O . LYS A 1 100 ? 23.205 3.848 -4.031 1.00 67.12 100 LYS A O 1
ATOM 777 N N . ARG A 1 101 ? 23.994 3.719 -6.148 1.00 68.19 101 ARG A N 1
ATOM 778 C CA . ARG A 1 101 ? 24.495 2.323 -6.131 1.00 68.19 101 ARG A CA 1
ATOM 779 C C . ARG A 1 101 ? 23.419 1.229 -6.092 1.00 68.19 101 ARG A C 1
ATOM 781 O O . ARG A 1 101 ? 23.730 0.092 -5.741 1.00 68.19 101 ARG A O 1
ATOM 788 N N . PHE A 1 102 ? 22.173 1.536 -6.447 1.00 73.25 102 PHE A N 1
ATOM 789 C CA . PHE A 1 102 ? 21.138 0.507 -6.581 1.00 73.25 102 PHE A CA 1
ATOM 790 C C . PHE A 1 102 ? 21.515 -0.570 -7.614 1.00 73.25 102 PHE A C 1
ATOM 792 O O . PHE A 1 102 ? 21.375 -1.759 -7.347 1.00 73.25 102 PHE A O 1
ATOM 799 N N . ASP A 1 103 ? 22.098 -0.160 -8.741 1.00 69.19 103 ASP A N 1
ATOM 800 C CA . ASP A 1 103 ? 22.673 -1.045 -9.761 1.00 69.19 103 ASP A CA 1
ATOM 801 C C . ASP A 1 103 ? 23.770 -1.954 -9.181 1.00 69.19 103 ASP A C 1
ATOM 803 O O . ASP A 1 103 ? 23.837 -3.146 -9.469 1.00 69.19 103 ASP A O 1
ATOM 807 N N . THR A 1 104 ? 24.614 -1.397 -8.311 1.00 72.12 104 THR A N 1
ATOM 808 C CA . THR A 1 104 ? 25.729 -2.118 -7.699 1.00 72.12 104 THR A CA 1
ATOM 809 C C . THR A 1 104 ? 25.222 -3.187 -6.734 1.00 72.12 104 THR A C 1
ATOM 811 O O . THR A 1 104 ? 25.792 -4.275 -6.684 1.00 72.12 104 THR A O 1
ATOM 814 N N . TYR A 1 105 ? 24.150 -2.903 -5.984 1.00 69.75 105 TYR A N 1
ATOM 815 C CA . TYR A 1 105 ? 23.505 -3.887 -5.113 1.00 69.75 105 TYR A CA 1
ATOM 816 C C . TYR A 1 105 ? 23.028 -5.100 -5.918 1.00 69.75 105 TYR A C 1
ATOM 818 O O . TYR A 1 105 ? 23.434 -6.219 -5.609 1.00 69.75 105 TYR A O 1
ATOM 826 N N . TRP A 1 106 ? 22.264 -4.885 -6.992 1.00 66.81 106 TRP A N 1
ATOM 827 C CA . TRP A 1 106 ? 21.748 -5.987 -7.809 1.00 66.81 106 TRP A CA 1
ATOM 828 C C . TRP A 1 106 ? 22.850 -6.782 -8.504 1.00 66.81 106 TRP A C 1
ATOM 830 O O . TRP A 1 106 ? 22.867 -8.003 -8.384 1.00 66.81 106 TRP A O 1
ATOM 840 N N . ARG A 1 107 ? 23.866 -6.111 -9.058 1.00 67.94 107 ARG A N 1
ATOM 841 C CA . ARG A 1 107 ? 25.063 -6.778 -9.610 1.00 67.94 107 ARG A CA 1
ATOM 842 C C . ARG A 1 107 ? 25.833 -7.609 -8.581 1.00 67.94 107 ARG A C 1
ATOM 844 O O . ARG A 1 107 ? 26.589 -8.502 -8.949 1.00 67.94 107 ARG A O 1
ATOM 851 N N . THR A 1 108 ? 25.705 -7.290 -7.292 1.00 68.69 108 THR A N 1
ATOM 852 C CA . THR A 1 108 ? 26.337 -8.055 -6.206 1.00 68.69 108 THR A CA 1
ATOM 853 C C . THR A 1 108 ? 25.474 -9.245 -5.792 1.00 68.69 108 THR A C 1
ATOM 855 O O . THR A 1 108 ? 26.014 -10.309 -5.498 1.00 68.69 108 THR A O 1
ATOM 858 N N . VAL A 1 109 ? 24.148 -9.086 -5.791 1.00 66.25 109 VAL A N 1
ATOM 859 C CA . VAL A 1 109 ? 23.189 -10.166 -5.513 1.00 66.25 109 VAL A CA 1
ATOM 860 C C . VAL A 1 109 ? 23.223 -11.230 -6.616 1.00 66.25 109 VAL A C 1
ATOM 862 O O . VAL A 1 109 ? 23.288 -12.410 -6.290 1.00 66.25 109 VAL A O 1
ATOM 865 N N . GLU A 1 110 ? 23.288 -10.830 -7.890 1.00 63.09 110 GLU A N 1
ATOM 866 C CA . GLU A 1 110 ? 23.423 -11.735 -9.050 1.00 63.09 110 GLU A CA 1
ATOM 867 C C . GLU A 1 110 ? 24.682 -12.613 -8.991 1.00 63.09 110 GLU A C 1
ATOM 869 O O . GLU A 1 110 ? 24.696 -13.735 -9.486 1.00 63.09 110 GLU A O 1
ATOM 874 N N . ARG A 1 111 ? 25.758 -12.126 -8.361 1.00 61.66 111 ARG A N 1
ATOM 875 C CA . ARG A 1 111 ? 27.024 -12.867 -8.238 1.00 61.66 111 ARG A CA 1
ATOM 876 C C . ARG A 1 111 ? 26.977 -14.004 -7.221 1.00 61.66 111 ARG A C 1
ATOM 878 O O . ARG A 1 111 ? 27.955 -14.744 -7.123 1.00 61.66 111 ARG A O 1
ATOM 885 N N . GLN A 1 112 ? 25.905 -14.138 -6.441 1.00 63.12 112 GLN A N 1
ATOM 886 C CA . GLN A 1 112 ? 25.761 -15.241 -5.495 1.00 63.12 112 GLN A CA 1
ATOM 887 C C . GLN A 1 112 ? 25.129 -16.447 -6.204 1.00 63.12 112 GLN A C 1
ATOM 889 O O . GLN A 1 112 ? 23.941 -16.396 -6.522 1.00 63.12 112 GLN A O 1
ATOM 894 N N . PRO A 1 113 ? 25.878 -17.540 -6.441 1.00 56.09 113 PRO A N 1
ATOM 895 C CA . PRO A 1 113 ? 25.318 -18.718 -7.087 1.00 56.09 113 PRO A CA 1
ATOM 896 C C . PRO A 1 113 ? 24.231 -19.324 -6.192 1.00 56.09 113 PRO A C 1
ATOM 898 O O . PRO A 1 113 ? 24.489 -19.705 -5.050 1.00 56.09 113 PRO A O 1
ATOM 901 N N . ARG A 1 114 ? 23.003 -19.399 -6.711 1.00 60.00 114 ARG A N 1
ATOM 902 C CA . ARG A 1 114 ? 21.899 -20.161 -6.118 1.00 60.00 114 ARG A CA 1
ATOM 903 C C . ARG A 1 114 ? 21.592 -21.338 -7.032 1.00 60.00 114 ARG A C 1
ATOM 905 O O . ARG A 1 114 ? 21.447 -21.162 -8.235 1.00 60.00 114 ARG A O 1
ATOM 912 N N . GLU A 1 115 ? 21.481 -22.533 -6.471 1.00 60.03 115 GLU A N 1
ATOM 913 C CA . GLU A 1 115 ? 21.323 -23.773 -7.248 1.00 60.03 115 GLU A CA 1
ATOM 914 C C . GLU A 1 115 ? 19.982 -23.840 -8.015 1.00 60.03 115 GLU A C 1
ATOM 916 O O . GLU A 1 115 ? 19.877 -24.514 -9.034 1.00 60.03 115 GLU A O 1
ATOM 921 N N . GLU A 1 116 ? 18.975 -23.071 -7.588 1.00 58.84 116 GLU A N 1
ATOM 922 C CA . GLU A 1 116 ? 17.628 -23.028 -8.188 1.00 58.84 116 GLU A CA 1
ATOM 923 C C . GLU A 1 116 ? 17.450 -21.943 -9.273 1.00 58.84 116 GLU A C 1
ATOM 925 O O . GLU A 1 116 ? 16.415 -21.881 -9.942 1.00 58.84 116 GLU A O 1
ATOM 930 N N . HIS A 1 117 ? 18.456 -21.080 -9.456 1.00 65.62 117 HIS A N 1
ATOM 931 C CA . HIS A 1 117 ? 18.369 -19.843 -10.238 1.00 65.62 117 HIS A CA 1
ATOM 932 C C . HIS A 1 117 ? 17.858 -20.025 -11.680 1.00 65.62 117 HIS A C 1
ATOM 934 O O . HIS A 1 117 ? 16.901 -19.346 -12.042 1.00 65.62 117 HIS A O 1
ATOM 940 N N . PRO A 1 118 ? 18.366 -20.965 -12.504 1.00 68.75 118 PRO A N 1
ATOM 941 C CA . PRO A 1 118 ? 18.054 -20.947 -13.934 1.00 68.75 118 PRO A CA 1
ATOM 942 C C . PRO A 1 118 ? 16.611 -21.356 -14.259 1.00 68.75 118 PRO A C 1
ATOM 944 O O . PRO A 1 118 ? 16.045 -20.884 -15.244 1.00 68.75 118 PRO A O 1
ATOM 947 N N . VAL A 1 119 ? 15.985 -22.222 -13.453 1.00 77.69 119 VAL A N 1
ATOM 948 C CA . VAL A 1 119 ? 14.581 -22.617 -13.673 1.00 77.69 119 VAL A CA 1
ATOM 949 C C . VAL A 1 119 ? 13.643 -21.510 -13.204 1.00 77.69 119 VAL A C 1
ATOM 951 O O . VAL A 1 119 ? 12.722 -21.143 -13.936 1.00 77.69 119 VAL A O 1
ATOM 954 N N . VAL A 1 120 ? 13.898 -20.949 -12.017 1.00 74.75 120 VAL A N 1
ATOM 955 C CA . VAL A 1 120 ? 13.104 -19.845 -11.460 1.00 74.75 120 VAL A CA 1
ATOM 956 C C . VAL A 1 120 ? 13.208 -18.608 -12.348 1.00 74.75 120 VAL A C 1
ATOM 958 O O . VAL A 1 120 ? 12.182 -18.021 -12.681 1.00 74.75 120 VAL A O 1
ATOM 961 N N . GLU A 1 121 ? 14.409 -18.256 -12.806 1.00 72.25 121 GLU A N 1
ATOM 962 C CA . GLU A 1 121 ? 14.621 -17.147 -13.737 1.00 72.25 121 GLU A CA 1
ATOM 963 C C . GLU A 1 121 ? 13.924 -17.366 -15.068 1.00 72.25 121 GLU A C 1
ATOM 965 O O . GLU A 1 121 ? 13.311 -16.440 -15.586 1.00 72.25 121 GLU A O 1
ATOM 970 N N . ARG A 1 122 ? 13.964 -18.583 -15.619 1.00 74.75 122 ARG A N 1
ATOM 971 C CA . ARG A 1 122 ? 13.285 -18.876 -16.883 1.00 74.75 122 ARG A CA 1
ATOM 972 C C . ARG A 1 122 ? 11.773 -18.725 -16.758 1.00 74.75 122 ARG A C 1
ATOM 974 O O . ARG A 1 122 ? 11.148 -18.145 -17.640 1.00 74.75 122 ARG A O 1
ATOM 981 N N . ILE A 1 123 ? 11.189 -19.230 -15.672 1.00 79.12 123 ILE A N 1
ATOM 982 C CA . ILE A 1 123 ? 9.750 -19.104 -15.412 1.00 79.12 123 ILE A CA 1
ATOM 983 C C . ILE A 1 123 ? 9.382 -17.636 -15.178 1.00 79.12 123 ILE A C 1
ATOM 985 O O . ILE A 1 123 ? 8.427 -17.150 -15.781 1.00 79.12 123 ILE A O 1
ATOM 989 N N . ALA A 1 124 ? 10.153 -16.921 -14.358 1.00 75.75 124 ALA A N 1
ATOM 990 C CA . ALA A 1 124 ? 9.939 -15.502 -14.100 1.00 75.75 124 ALA A CA 1
ATOM 991 C C . ALA A 1 124 ? 10.065 -14.671 -15.386 1.00 75.75 124 ALA A C 1
ATOM 993 O O . ALA A 1 124 ? 9.224 -13.816 -15.641 1.00 75.75 124 ALA A O 1
ATOM 994 N N . ALA A 1 125 ? 11.058 -14.960 -16.231 1.00 76.62 125 ALA A N 1
ATOM 995 C CA . ALA A 1 125 ? 11.248 -14.293 -17.512 1.00 76.62 125 ALA A CA 1
ATOM 996 C C . ALA A 1 125 ? 10.049 -14.501 -18.442 1.00 76.62 125 ALA A C 1
ATOM 998 O O . ALA A 1 125 ? 9.591 -13.533 -19.035 1.00 76.62 125 ALA A O 1
ATOM 999 N N . ILE A 1 126 ? 9.496 -15.719 -18.522 1.00 80.50 126 ILE A N 1
ATOM 1000 C CA . ILE A 1 126 ? 8.282 -15.996 -19.308 1.00 80.50 126 ILE A CA 1
ATOM 1001 C C . ILE A 1 126 ? 7.085 -15.220 -18.744 1.00 80.50 126 ILE A C 1
ATOM 1003 O O . ILE A 1 126 ? 6.406 -14.522 -19.487 1.00 80.50 126 ILE A O 1
ATOM 1007 N N . GLN A 1 127 ? 6.857 -15.274 -17.429 1.00 78.50 127 GLN A N 1
ATOM 1008 C CA . GLN A 1 127 ? 5.729 -14.585 -16.788 1.00 78.50 127 GLN A CA 1
ATOM 1009 C C . GLN A 1 127 ? 5.792 -13.064 -16.955 1.00 78.50 127 GLN A C 1
ATOM 1011 O O . GLN A 1 127 ? 4.770 -12.421 -17.194 1.00 78.50 127 GLN A O 1
ATOM 1016 N N . VAL A 1 128 ? 6.988 -12.488 -16.826 1.00 81.38 128 VAL A N 1
ATOM 1017 C CA . VAL A 1 128 ? 7.208 -11.061 -17.065 1.00 81.38 128 VAL A CA 1
ATOM 1018 C C . VAL A 1 128 ? 7.008 -10.752 -18.543 1.00 81.38 128 VAL A C 1
ATOM 1020 O O . VAL A 1 128 ? 6.281 -9.814 -18.849 1.00 81.38 128 VAL A O 1
ATOM 1023 N N . TYR A 1 129 ? 7.594 -11.539 -19.450 1.00 79.94 129 TYR A N 1
ATOM 1024 C CA . TYR A 1 129 ? 7.474 -11.328 -20.893 1.00 79.94 129 TYR A CA 1
ATOM 1025 C C . TYR A 1 129 ? 6.013 -11.341 -21.349 1.00 79.94 129 TYR A C 1
ATOM 1027 O O . TYR A 1 129 ? 5.575 -10.382 -21.978 1.00 79.94 129 TYR A O 1
ATOM 1035 N N . ASP A 1 130 ? 5.230 -12.342 -20.945 1.00 82.25 130 ASP A N 1
ATOM 1036 C CA . ASP A 1 130 ? 3.814 -12.480 -21.313 1.00 82.25 130 ASP A CA 1
ATOM 1037 C C . ASP A 1 130 ? 2.935 -11.346 -20.758 1.00 82.25 130 ASP A C 1
ATOM 1039 O O . ASP A 1 130 ? 1.899 -11.015 -21.336 1.00 82.25 130 ASP A O 1
ATOM 1043 N N . GLY A 1 131 ? 3.340 -10.732 -19.643 1.00 79.00 131 GLY A N 1
ATOM 1044 C CA . GLY A 1 131 ? 2.650 -9.588 -19.044 1.00 79.00 131 GLY A CA 1
ATOM 1045 C C . GLY A 1 131 ? 3.028 -8.230 -19.642 1.00 79.00 131 GLY A C 1
ATOM 1046 O O . GLY A 1 131 ? 2.392 -7.223 -19.316 1.00 79.00 131 GLY A O 1
ATOM 1047 N N . LEU A 1 132 ? 4.065 -8.167 -20.482 1.00 78.19 132 LEU A N 1
ATOM 1048 C CA . LEU A 1 132 ? 4.525 -6.918 -21.081 1.00 78.19 132 LEU A CA 1
ATOM 1049 C C . LEU A 1 132 ? 3.673 -6.527 -22.299 1.00 78.19 132 LEU A C 1
ATOM 1051 O O . LEU A 1 132 ? 3.337 -7.380 -23.114 1.00 78.19 132 LEU A O 1
ATOM 1055 N N . PRO A 1 133 ? 3.387 -5.225 -22.487 1.00 80.75 133 PRO A N 1
ATOM 1056 C CA . PRO A 1 133 ? 2.857 -4.722 -23.750 1.00 80.75 133 PRO A CA 1
ATOM 1057 C C . PRO A 1 133 ? 3.770 -5.072 -24.932 1.00 80.75 133 PRO A C 1
ATOM 1059 O O . PRO A 1 133 ? 4.996 -5.018 -24.793 1.00 80.75 133 PRO A O 1
ATOM 1062 N N . ASP A 1 134 ? 3.182 -5.315 -26.105 1.00 75.62 134 ASP A N 1
ATOM 1063 C CA . ASP A 1 134 ? 3.881 -5.749 -27.325 1.00 75.62 134 ASP A CA 1
ATOM 1064 C C . ASP A 1 134 ? 5.152 -4.933 -27.611 1.00 75.62 134 ASP A C 1
ATOM 1066 O O . ASP A 1 134 ? 6.210 -5.490 -27.892 1.00 75.62 134 ASP A O 1
ATOM 1070 N N . ILE A 1 135 ? 5.097 -3.605 -27.462 1.00 73.94 135 ILE A N 1
ATOM 1071 C CA . ILE A 1 135 ? 6.251 -2.719 -27.695 1.00 73.94 135 ILE A CA 1
ATOM 1072 C C . ILE A 1 135 ? 7.474 -3.068 -26.829 1.00 73.94 135 ILE A C 1
ATOM 1074 O O . ILE A 1 135 ? 8.615 -2.999 -27.294 1.00 73.94 135 ILE A O 1
ATOM 1078 N N . HIS A 1 136 ? 7.261 -3.491 -25.584 1.00 75.25 136 HIS A N 1
ATOM 1079 C CA . HIS A 1 136 ? 8.334 -3.879 -24.672 1.00 75.25 136 HIS A CA 1
ATOM 1080 C C . HIS A 1 136 ? 8.848 -5.288 -24.974 1.00 75.25 136 HIS A C 1
ATOM 1082 O O . HIS A 1 136 ? 10.059 -5.504 -24.935 1.00 75.25 136 HIS A O 1
ATOM 1088 N N . GLN A 1 137 ? 7.965 -6.215 -25.356 1.00 78.25 137 GLN A N 1
ATOM 1089 C CA . GLN A 1 137 ? 8.353 -7.547 -25.827 1.00 78.25 137 GLN A CA 1
ATOM 1090 C C . GLN A 1 137 ? 9.253 -7.470 -27.071 1.00 78.25 137 GLN A C 1
ATOM 1092 O O . GLN A 1 137 ? 10.296 -8.126 -27.123 1.00 78.25 137 GLN A O 1
ATOM 1097 N N . TRP A 1 138 ? 8.898 -6.616 -28.037 1.00 74.38 138 TRP A N 1
ATOM 1098 C CA . TRP A 1 138 ? 9.705 -6.349 -29.234 1.00 74.38 138 TRP A CA 1
ATOM 1099 C C . TRP A 1 138 ? 11.055 -5.719 -28.904 1.00 74.38 138 TRP A C 1
ATOM 1101 O O . TRP A 1 138 ? 12.073 -6.086 -29.489 1.00 74.38 138 TRP A O 1
ATOM 1111 N N . THR A 1 139 ? 11.079 -4.791 -27.947 1.00 72.69 139 THR A N 1
ATOM 1112 C CA . THR A 1 139 ? 12.324 -4.157 -27.496 1.00 72.69 139 THR A 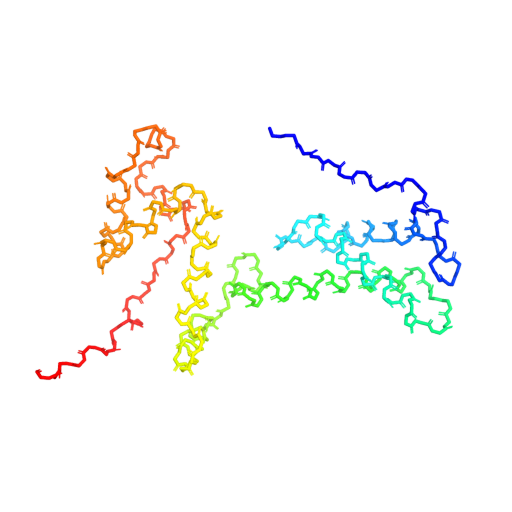CA 1
ATOM 1113 C C . THR A 1 139 ? 13.263 -5.182 -26.860 1.00 72.69 139 THR A C 1
ATOM 1115 O O . THR A 1 139 ? 14.445 -5.216 -27.195 1.00 72.69 139 THR A O 1
ATOM 1118 N N . LEU A 1 140 ? 12.741 -6.059 -25.996 1.00 72.44 140 LEU A N 1
ATOM 1119 C CA . LEU A 1 140 ? 13.525 -7.135 -25.388 1.00 72.44 140 LEU A CA 1
ATOM 1120 C C . LEU A 1 140 ? 14.043 -8.122 -26.438 1.00 72.44 140 LEU A C 1
ATOM 1122 O O . LEU A 1 140 ? 15.208 -8.495 -26.385 1.00 72.44 140 LEU A O 1
ATOM 1126 N N . TRP A 1 141 ? 13.224 -8.494 -27.425 1.00 77.31 141 TRP A N 1
ATOM 1127 C CA . TRP A 1 141 ? 13.666 -9.345 -28.534 1.00 77.31 141 TRP A CA 1
ATOM 1128 C C . TRP A 1 141 ? 14.782 -8.690 -29.362 1.00 77.31 141 TRP A C 1
ATOM 1130 O O . TRP A 1 141 ? 15.768 -9.332 -29.711 1.00 77.31 141 TRP A O 1
ATOM 1140 N N . ALA A 1 142 ? 14.681 -7.393 -29.645 1.00 69.88 142 ALA A N 1
ATOM 1141 C CA . ALA A 1 142 ? 15.736 -6.689 -30.366 1.00 69.88 142 ALA A CA 1
ATOM 1142 C C . ALA A 1 142 ? 17.039 -6.594 -29.553 1.00 69.88 142 ALA A C 1
ATOM 1144 O O . ALA A 1 142 ? 18.117 -6.680 -30.139 1.00 69.88 142 ALA A O 1
ATOM 1145 N N . LEU A 1 143 ? 16.936 -6.460 -28.225 1.00 64.69 143 LEU A N 1
ATOM 1146 C CA . LEU A 1 143 ? 18.068 -6.493 -27.293 1.00 64.69 143 LEU A CA 1
ATOM 1147 C C . LEU A 1 143 ? 18.720 -7.873 -27.192 1.00 64.69 143 LEU A C 1
ATOM 1149 O O . LEU A 1 143 ? 19.912 -7.940 -26.938 1.00 64.69 143 LEU A O 1
ATOM 1153 N N . THR A 1 144 ? 17.988 -8.973 -27.390 1.00 69.00 144 THR A N 1
ATOM 1154 C CA . THR A 1 144 ? 18.612 -10.308 -27.386 1.00 69.00 144 THR A CA 1
ATOM 1155 C C . THR A 1 144 ? 19.340 -10.627 -28.690 1.00 69.00 144 THR A C 1
ATOM 1157 O O . THR A 1 144 ? 20.251 -11.449 -28.699 1.00 69.00 144 THR A O 1
ATOM 1160 N N . VAL A 1 145 ? 18.946 -9.991 -29.797 1.00 70.62 145 VAL A N 1
ATOM 1161 C CA . VAL A 1 145 ? 19.554 -10.182 -31.124 1.00 70.62 145 VAL A CA 1
ATOM 1162 C C . VAL A 1 145 ? 20.723 -9.224 -31.369 1.00 70.62 145 VAL A C 1
ATOM 1164 O O . VAL A 1 145 ? 21.632 -9.541 -32.139 1.00 70.62 145 VAL A O 1
ATOM 1167 N N . ALA A 1 146 ? 20.698 -8.036 -30.766 1.00 66.06 146 ALA A N 1
ATOM 1168 C CA . ALA A 1 146 ? 21.791 -7.080 -30.843 1.00 66.06 146 ALA A CA 1
ATOM 1169 C C . ALA A 1 146 ? 22.700 -7.212 -29.621 1.00 66.06 146 ALA A C 1
ATOM 1171 O O . ALA A 1 146 ? 22.247 -7.119 -28.492 1.00 66.06 146 ALA A O 1
ATOM 1172 N N . ASP A 1 147 ? 23.999 -7.348 -29.860 1.00 57.91 147 ASP A N 1
ATOM 1173 C CA . ASP A 1 147 ? 25.012 -7.407 -28.799 1.00 57.91 147 ASP A CA 1
ATOM 1174 C C . ASP A 1 147 ? 25.303 -6.015 -28.181 1.00 57.91 147 ASP A C 1
ATOM 1176 O O . ASP A 1 147 ? 26.190 -5.852 -27.345 1.00 57.91 147 ASP A O 1
ATOM 1180 N N . ASP A 1 148 ? 24.566 -4.980 -28.612 1.00 60.97 148 ASP A N 1
ATOM 1181 C CA . ASP A 1 148 ? 24.637 -3.616 -28.100 1.00 60.97 148 ASP A CA 1
ATOM 1182 C C . ASP A 1 148 ? 23.267 -2.898 -28.080 1.00 60.97 148 ASP A C 1
ATOM 1184 O O . ASP A 1 148 ? 22.341 -3.188 -28.843 1.00 60.97 148 ASP A O 1
ATOM 1188 N N . GLU A 1 149 ? 23.136 -1.924 -27.172 1.00 56.69 149 GLU A N 1
ATOM 1189 C CA . GLU A 1 149 ? 21.900 -1.148 -26.972 1.00 56.69 149 GLU A CA 1
ATOM 1190 C C . GLU A 1 149 ? 21.532 -0.299 -28.203 1.00 56.69 149 GLU A C 1
ATOM 1192 O O . GLU A 1 149 ? 20.354 -0.131 -28.527 1.00 56.69 149 GLU A O 1
ATOM 1197 N N . ASP A 1 150 ? 22.540 0.223 -28.910 1.00 53.66 150 ASP A N 1
ATOM 1198 C CA . ASP A 1 150 ? 22.357 1.076 -30.088 1.00 53.66 150 ASP A CA 1
ATOM 1199 C C . ASP A 1 150 ? 21.811 0.263 -31.283 1.00 53.66 150 ASP A C 1
ATOM 1201 O O . ASP A 1 150 ? 20.904 0.709 -31.997 1.00 53.66 150 ASP A O 1
ATOM 1205 N N . GLY A 1 151 ? 22.296 -0.964 -31.473 1.00 54.38 151 GLY A N 1
ATOM 1206 C CA . GLY A 1 151 ? 21.806 -1.919 -32.461 1.00 54.38 151 GLY A CA 1
ATOM 1207 C C . GLY A 1 151 ? 20.444 -2.496 -32.092 1.00 54.38 151 GLY A C 1
ATOM 1208 O O . GLY A 1 151 ? 19.625 -2.721 -32.985 1.00 54.38 151 GLY A O 1
ATOM 1209 N N . ALA A 1 152 ? 20.146 -2.667 -30.803 1.00 55.84 152 ALA A N 1
ATOM 1210 C CA . ALA A 1 152 ? 18.827 -3.092 -30.341 1.00 55.84 152 ALA A CA 1
ATOM 1211 C C . ALA A 1 152 ? 17.752 -2.033 -30.616 1.00 55.84 152 ALA A C 1
ATOM 1213 O O . ALA A 1 152 ? 16.670 -2.346 -31.123 1.00 55.84 152 ALA A O 1
ATOM 1214 N N . ALA A 1 153 ? 18.059 -0.761 -30.351 1.00 56.25 153 ALA A N 1
ATOM 1215 C CA . ALA A 1 153 ? 17.174 0.361 -30.658 1.00 56.25 153 ALA A CA 1
ATOM 1216 C C . ALA A 1 153 ? 16.930 0.496 -32.172 1.00 56.25 153 ALA A C 1
ATOM 1218 O O . ALA A 1 153 ? 15.801 0.721 -32.609 1.00 56.25 153 ALA A O 1
ATOM 1219 N N . ALA A 1 154 ? 17.966 0.298 -32.992 1.00 54.28 154 ALA A N 1
ATOM 1220 C CA . ALA A 1 154 ? 17.836 0.330 -34.447 1.00 54.28 154 ALA A CA 1
ATOM 1221 C C . ALA A 1 154 ? 17.006 -0.846 -34.998 1.00 54.28 154 ALA A C 1
ATOM 1223 O O . ALA A 1 154 ? 16.186 -0.657 -35.899 1.00 54.28 154 ALA A O 1
ATOM 1224 N N . ARG A 1 155 ? 17.192 -2.057 -34.458 1.00 60.88 155 ARG A N 1
ATOM 1225 C CA . ARG A 1 155 ? 16.479 -3.265 -34.906 1.00 60.88 155 ARG A CA 1
ATOM 1226 C C . ARG A 1 155 ? 15.024 -3.278 -34.472 1.00 60.88 155 ARG A C 1
ATOM 1228 O O . ARG A 1 155 ? 14.180 -3.546 -35.316 1.00 60.88 155 ARG A O 1
ATOM 1235 N N . SER A 1 156 ? 14.736 -2.938 -33.214 1.00 57.53 156 SER A N 1
ATOM 1236 C CA . SER A 1 156 ? 13.354 -2.814 -32.730 1.00 57.53 156 SER A CA 1
ATOM 1237 C C . SER A 1 156 ? 12.568 -1.827 -33.587 1.00 57.53 156 SER A C 1
ATOM 1239 O O . SER A 1 156 ? 11.460 -2.140 -34.000 1.00 57.53 156 SER A O 1
ATOM 1241 N N . TRP A 1 157 ? 13.168 -0.695 -33.963 1.00 55.75 157 TRP A N 1
ATOM 1242 C CA . TRP A 1 157 ? 12.548 0.268 -34.872 1.00 55.75 157 TRP A CA 1
ATOM 1243 C C . TRP A 1 157 ? 12.292 -0.290 -36.281 1.00 55.75 157 TRP A C 1
ATOM 1245 O O . TRP A 1 157 ? 11.223 -0.073 -36.845 1.00 55.75 157 TRP A O 1
ATOM 1255 N N . ALA A 1 158 ? 13.252 -1.023 -36.851 1.00 57.31 158 ALA A N 1
ATOM 1256 C CA . ALA A 1 158 ? 13.134 -1.597 -38.194 1.00 57.31 158 ALA A CA 1
ATOM 1257 C C . ALA A 1 158 ? 12.142 -2.773 -38.282 1.00 57.31 158 ALA A C 1
ATOM 1259 O O . ALA A 1 158 ? 11.634 -3.055 -39.366 1.00 57.31 158 ALA A O 1
ATOM 1260 N N . SER A 1 159 ? 11.876 -3.460 -37.167 1.00 57.03 159 SER A N 1
ATOM 1261 C CA . SER A 1 159 ? 10.958 -4.604 -37.096 1.00 57.03 159 SER A CA 1
ATOM 1262 C C . SER A 1 159 ? 9.553 -4.254 -36.595 1.00 57.03 159 SER A C 1
ATOM 1264 O O . SER A 1 159 ? 8.696 -5.136 -36.562 1.00 57.03 159 SER A O 1
ATOM 1266 N N . LEU A 1 160 ? 9.295 -3.002 -36.197 1.00 57.78 160 LEU A N 1
ATOM 1267 C CA . LEU A 1 160 ? 7.963 -2.578 -35.766 1.00 57.78 160 LEU A CA 1
ATOM 1268 C C . LEU A 1 160 ? 6.981 -2.565 -36.953 1.00 57.78 160 LEU A C 1
ATOM 1270 O O . LEU A 1 160 ? 7.310 -2.060 -38.030 1.00 57.78 160 LEU A O 1
ATOM 1274 N N . PRO A 1 161 ? 5.744 -3.059 -36.771 1.00 54.59 161 PRO A N 1
ATOM 1275 C CA . PRO A 1 161 ? 4.683 -2.874 -37.752 1.00 54.59 161 PRO A CA 1
ATOM 1276 C C . PRO A 1 161 ? 4.457 -1.383 -38.048 1.00 54.59 161 PRO A C 1
ATOM 1278 O O . PRO A 1 161 ? 4.435 -0.568 -37.129 1.00 54.59 161 PRO A O 1
ATOM 1281 N N . ALA A 1 162 ? 4.211 -1.018 -39.311 1.00 54.25 162 ALA A N 1
ATOM 1282 C CA . ALA A 1 162 ? 4.071 0.384 -39.737 1.00 54.25 162 ALA A CA 1
ATOM 1283 C C . ALA A 1 162 ? 3.043 1.201 -38.918 1.00 54.25 162 ALA A C 1
ATOM 1285 O O . ALA A 1 162 ? 3.239 2.390 -38.691 1.00 54.25 162 ALA A O 1
ATOM 1286 N N . HIS A 1 163 ? 1.996 0.555 -38.389 1.00 54.53 163 HIS A N 1
ATOM 1287 C CA . HIS A 1 163 ? 0.980 1.202 -37.549 1.00 54.53 163 HIS A CA 1
ATOM 1288 C C . HIS A 1 163 ? 1.479 1.633 -36.154 1.00 54.53 163 HIS A C 1
ATOM 1290 O O . HIS A 1 163 ? 0.841 2.465 -35.516 1.00 54.53 163 HIS A O 1
ATOM 1296 N N . PHE A 1 164 ? 2.604 1.091 -35.674 1.00 47.91 164 PHE A N 1
ATOM 1297 C CA . PHE A 1 164 ? 3.279 1.549 -34.452 1.00 47.91 164 PHE A CA 1
ATOM 1298 C C . PHE A 1 164 ? 4.196 2.755 -34.719 1.00 47.91 164 PHE A C 1
ATOM 1300 O O . PHE A 1 164 ? 4.370 3.605 -33.848 1.00 47.91 164 PHE A O 1
ATOM 1307 N N . ILE A 1 165 ? 4.755 2.847 -35.930 1.00 50.75 165 ILE A N 1
ATOM 1308 C CA . ILE A 1 165 ? 5.686 3.907 -36.349 1.00 50.75 165 ILE A CA 1
ATOM 1309 C C . ILE A 1 165 ? 4.948 5.237 -36.572 1.00 50.75 165 ILE A C 1
ATOM 1311 O O . ILE A 1 165 ? 5.467 6.291 -36.216 1.00 50.75 165 ILE A O 1
ATOM 1315 N N . ASP A 1 166 ? 3.710 5.196 -37.073 1.00 46.56 166 ASP A N 1
ATOM 1316 C CA . ASP A 1 166 ? 2.896 6.401 -37.304 1.00 46.56 166 ASP A CA 1
ATOM 1317 C C . ASP A 1 166 ? 2.426 7.099 -36.008 1.00 46.56 166 ASP A C 1
ATOM 1319 O O . ASP A 1 166 ? 2.041 8.269 -36.040 1.00 46.56 166 ASP A O 1
ATOM 1323 N N . GLY A 1 167 ? 2.472 6.416 -34.855 1.00 42.00 167 GLY A N 1
ATOM 1324 C CA . GLY A 1 167 ? 2.039 6.954 -33.556 1.00 42.00 167 GLY A CA 1
ATOM 1325 C C . GLY A 1 167 ? 3.164 7.495 -32.666 1.00 42.00 167 GLY A C 1
ATOM 1326 O O . GLY A 1 167 ? 2.916 8.330 -31.793 1.00 42.00 167 GLY A O 1
ATOM 1327 N N . CYS A 1 168 ? 4.404 7.053 -32.877 1.00 40.66 168 CYS A N 1
ATOM 1328 C CA . CYS A 1 168 ? 5.562 7.463 -32.089 1.00 40.66 168 CYS A CA 1
ATOM 1329 C C . CYS A 1 168 ? 6.510 8.258 -32.987 1.00 40.66 168 CYS A C 1
ATOM 1331 O O . CYS A 1 168 ? 7.152 7.702 -33.872 1.00 40.66 168 CYS A O 1
ATOM 1333 N N . GLY A 1 169 ? 6.591 9.574 -32.773 1.00 50.66 169 GLY A N 1
ATOM 1334 C CA . GLY A 1 169 ? 7.513 10.446 -33.501 1.00 50.66 169 GLY A CA 1
ATOM 1335 C C . GLY A 1 169 ? 8.966 9.939 -33.499 1.00 50.66 169 GLY A C 1
ATOM 1336 O O . GLY A 1 169 ? 9.343 9.077 -32.710 1.00 50.66 169 GLY A O 1
ATOM 1337 N N . LYS A 1 170 ? 9.770 10.501 -34.415 1.00 47.84 170 LYS A N 1
ATOM 1338 C CA . LYS A 1 170 ? 11.174 10.160 -34.742 1.00 47.84 170 LYS A CA 1
ATOM 1339 C C . LYS A 1 170 ? 12.002 9.585 -33.566 1.00 47.84 170 LYS A C 1
ATOM 1341 O O . LYS A 1 170 ? 11.864 10.070 -32.450 1.00 47.84 170 LYS A O 1
ATOM 1346 N N . PRO A 1 171 ? 13.012 8.724 -33.817 1.00 43.88 171 PRO A N 1
ATOM 1347 C CA . PRO A 1 171 ? 13.824 8.026 -32.798 1.00 43.88 171 PRO A CA 1
ATOM 1348 C C . PRO A 1 171 ? 14.345 8.863 -31.609 1.00 43.88 171 PRO A C 1
ATOM 1350 O O . PRO A 1 171 ? 14.498 8.357 -30.499 1.00 43.88 171 PRO A O 1
ATOM 1353 N N . ALA A 1 172 ? 14.598 10.160 -31.809 1.00 47.62 172 ALA A N 1
ATOM 1354 C CA . ALA A 1 172 ? 15.005 11.089 -30.751 1.00 47.62 172 ALA A CA 1
ATOM 1355 C C . ALA A 1 172 ? 13.931 11.323 -29.663 1.00 47.62 172 ALA A C 1
ATOM 1357 O O . ALA A 1 172 ? 14.269 11.667 -28.529 1.00 47.62 172 ALA A O 1
ATOM 1358 N N . GLU A 1 173 ? 12.654 11.137 -29.991 1.00 42.69 173 GLU A N 1
ATOM 1359 C CA . GLU A 1 173 ? 11.508 11.307 -29.093 1.00 42.69 173 GLU A CA 1
ATOM 1360 C C . GLU A 1 173 ? 11.334 10.088 -28.174 1.00 42.69 173 GLU A C 1
ATOM 1362 O O . GLU A 1 173 ? 11.025 10.251 -26.996 1.00 42.69 173 GLU A O 1
ATOM 1367 N N . LEU A 1 174 ? 11.653 8.876 -28.648 1.00 43.25 174 LEU A N 1
ATOM 1368 C CA . LEU A 1 174 ? 11.642 7.652 -27.833 1.00 43.25 174 LEU A CA 1
ATOM 1369 C C . LEU A 1 174 ? 12.706 7.667 -26.735 1.00 43.25 174 LEU A C 1
ATOM 1371 O O . LEU A 1 174 ? 12.458 7.215 -25.623 1.00 43.25 174 LEU A O 1
ATOM 1375 N N . ARG A 1 175 ? 13.864 8.284 -26.984 1.00 41.09 175 ARG A N 1
ATOM 1376 C CA . ARG A 1 175 ? 14.883 8.491 -25.945 1.00 41.09 175 ARG A CA 1
ATOM 1377 C C . ARG A 1 175 ? 14.356 9.327 -24.767 1.00 41.09 175 ARG A C 1
ATOM 1379 O O . ARG A 1 175 ? 14.802 9.133 -23.639 1.00 41.09 175 ARG A O 1
ATOM 1386 N N . LYS A 1 176 ? 13.393 10.224 -25.020 1.00 43.78 176 LYS A N 1
ATOM 1387 C CA . LYS A 1 176 ? 12.662 10.973 -23.985 1.00 43.78 176 LYS A CA 1
ATOM 1388 C C . LYS A 1 176 ? 11.483 10.177 -23.415 1.00 43.78 176 LYS A C 1
ATOM 1390 O O . LYS A 1 176 ? 11.296 10.202 -22.206 1.00 43.78 176 LYS A O 1
ATOM 1395 N N . ALA A 1 177 ? 10.723 9.465 -24.250 1.00 39.69 177 ALA A N 1
ATOM 1396 C CA . ALA A 1 177 ? 9.545 8.699 -23.827 1.00 39.69 177 ALA A CA 1
ATOM 1397 C C . ALA A 1 177 ? 9.894 7.462 -22.977 1.00 39.69 177 ALA A C 1
ATOM 1399 O O . ALA A 1 177 ? 9.171 7.133 -22.043 1.00 39.69 177 ALA A O 1
ATOM 1400 N N . CYS A 1 178 ? 11.021 6.809 -23.263 1.00 39.56 178 CYS A N 1
ATOM 1401 C CA . CYS A 1 178 ? 11.511 5.628 -22.550 1.00 39.56 178 CYS A CA 1
ATOM 1402 C C . CYS A 1 178 ? 12.510 5.964 -21.428 1.00 39.56 178 CYS A C 1
ATOM 1404 O O . CYS A 1 178 ? 13.061 5.053 -20.820 1.00 39.56 178 CYS A O 1
ATOM 1406 N N . GLY A 1 179 ? 12.783 7.247 -21.156 1.00 38.59 179 GLY A N 1
ATOM 1407 C CA . GLY A 1 179 ? 13.625 7.661 -20.026 1.00 38.59 179 GLY A CA 1
ATOM 1408 C C . GLY A 1 179 ? 15.091 7.200 -20.078 1.00 38.59 179 GLY A C 1
ATOM 1409 O O . GLY A 1 179 ? 15.747 7.167 -19.038 1.00 38.59 179 GLY A O 1
ATOM 1410 N N . PHE A 1 180 ? 15.632 6.859 -21.256 1.00 40.50 180 PHE A N 1
ATOM 1411 C CA . PHE A 1 180 ? 17.028 6.429 -21.410 1.00 40.50 180 PHE A CA 1
ATOM 1412 C C . PHE A 1 180 ? 18.000 7.604 -21.181 1.00 40.50 180 PHE A C 1
ATOM 1414 O O . PHE A 1 180 ? 18.445 8.293 -22.110 1.00 40.50 180 PHE A O 1
ATOM 1421 N N . HIS A 1 181 ? 18.365 7.838 -19.920 1.00 36.94 181 HIS A N 1
ATOM 1422 C CA . HIS A 1 181 ? 19.513 8.663 -19.565 1.00 36.94 181 HIS A CA 1
ATOM 1423 C C . HIS A 1 181 ? 20.799 7.839 -19.690 1.00 36.94 181 HIS A C 1
ATOM 1425 O O . HIS A 1 181 ? 20.961 6.804 -19.059 1.00 36.94 181 HIS A O 1
ATOM 1431 N N . ARG A 1 182 ? 21.697 8.343 -20.546 1.00 36.66 182 ARG A N 1
ATOM 1432 C CA . ARG A 1 182 ? 23.064 7.882 -20.845 1.00 36.66 182 ARG A CA 1
ATOM 1433 C C . ARG A 1 182 ? 23.699 7.110 -19.673 1.00 36.66 182 ARG A C 1
ATOM 1435 O O . ARG A 1 182 ? 24.172 7.735 -18.726 1.00 36.66 182 ARG A O 1
ATOM 1442 N N . ILE A 1 183 ? 23.743 5.780 -19.756 1.00 34.50 183 ILE A N 1
ATOM 1443 C CA . ILE A 1 183 ? 24.546 4.964 -18.841 1.00 34.50 183 ILE A CA 1
ATOM 1444 C C . ILE A 1 183 ? 26.017 5.202 -19.206 1.00 34.50 183 ILE A C 1
ATOM 1446 O O . ILE A 1 183 ? 26.421 5.073 -20.363 1.0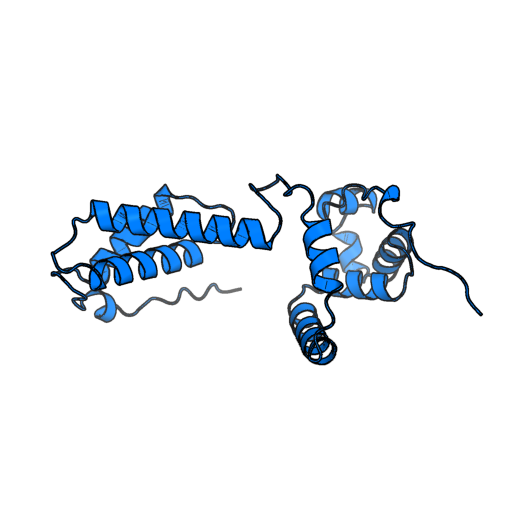0 34.50 183 ILE A O 1
ATOM 1450 N N . ASP A 1 184 ? 26.813 5.644 -18.234 1.00 31.02 184 ASP A N 1
ATOM 1451 C CA . ASP A 1 184 ? 28.238 5.911 -18.423 1.00 31.02 184 ASP A CA 1
ATOM 1452 C C . ASP A 1 184 ? 28.990 4.581 -18.638 1.00 31.02 184 ASP A C 1
ATOM 1454 O O . ASP A 1 184 ? 29.076 3.741 -17.738 1.00 31.02 184 ASP A O 1
ATOM 1458 N N . ARG A 1 185 ? 29.536 4.384 -19.850 1.00 35.03 185 ARG A N 1
ATOM 1459 C CA . ARG A 1 185 ? 30.239 3.160 -20.296 1.00 35.03 185 ARG A CA 1
ATOM 1460 C C . ARG A 1 185 ? 31.470 2.797 -19.453 1.00 35.03 185 ARG A C 1
ATOM 1462 O O . ARG A 1 185 ? 31.995 1.696 -19.598 1.00 35.03 185 ARG A O 1
ATOM 1469 N N . ARG A 1 186 ? 31.928 3.659 -18.540 1.00 28.53 186 ARG A N 1
ATOM 1470 C CA . ARG A 1 186 ? 33.059 3.351 -17.643 1.00 28.53 186 ARG A CA 1
ATOM 1471 C C . ARG A 1 186 ? 32.773 2.257 -16.606 1.00 28.53 186 ARG A C 1
ATOM 1473 O O . ARG A 1 186 ? 33.712 1.785 -15.978 1.00 28.53 186 ARG A O 1
ATOM 1480 N N . ALA A 1 187 ? 31.521 1.823 -16.440 1.00 30.03 187 ALA A N 1
ATOM 1481 C CA . ALA A 1 187 ? 31.144 0.793 -15.465 1.00 30.03 187 ALA A CA 1
ATOM 1482 C C . ALA A 1 187 ? 31.063 -0.648 -16.024 1.00 30.03 187 ALA A C 1
ATOM 1484 O O . ALA A 1 187 ? 30.661 -1.544 -15.279 1.00 30.03 187 ALA A O 1
ATOM 1485 N N . ILE A 1 188 ? 31.384 -0.878 -17.308 1.00 32.38 188 ILE A N 1
ATOM 1486 C CA . ILE A 1 188 ? 31.198 -2.189 -17.978 1.00 32.38 188 ILE A CA 1
ATOM 1487 C C . ILE A 1 188 ? 32.524 -2.802 -18.476 1.00 32.38 188 ILE A C 1
ATOM 1489 O O . ILE A 1 188 ? 32.605 -4.006 -18.693 1.00 32.38 188 ILE A O 1
ATOM 1493 N N . SER A 1 189 ? 33.617 -2.038 -18.562 1.00 30.12 189 SER A N 1
ATOM 1494 C CA . SER A 1 189 ? 34.924 -2.583 -18.953 1.00 30.12 189 SER A CA 1
ATOM 1495 C C . SER A 1 189 ? 35.666 -3.212 -17.766 1.00 30.12 189 SER A C 1
ATOM 1497 O O . SER A 1 189 ? 36.601 -2.613 -17.245 1.00 30.12 189 SER A O 1
ATOM 1499 N N . CYS A 1 190 ? 35.260 -4.399 -17.321 1.00 28.17 190 CYS A N 1
ATOM 1500 C CA . CYS A 1 190 ? 36.116 -5.283 -16.525 1.00 28.17 190 CYS A CA 1
ATOM 1501 C C . CYS A 1 190 ? 35.632 -6.729 -16.670 1.00 28.17 190 CYS A C 1
ATOM 1503 O O . CYS A 1 190 ? 34.665 -7.118 -16.019 1.00 28.17 190 CYS A O 1
ATOM 1505 N N . GLY A 1 191 ? 36.352 -7.524 -17.467 1.00 32.59 191 GLY A N 1
ATOM 1506 C CA . GLY A 1 191 ? 36.319 -8.981 -17.348 1.00 32.59 191 GLY A CA 1
ATOM 1507 C C . GLY A 1 191 ? 35.891 -9.759 -18.587 1.00 32.59 191 GLY A C 1
ATOM 1508 O O . GLY A 1 191 ? 35.055 -10.642 -18.467 1.00 32.59 191 GLY A O 1
ATOM 1509 N N . VAL A 1 192 ? 36.501 -9.506 -19.744 1.00 33.31 192 VAL A N 1
ATOM 1510 C CA . VAL A 1 192 ? 36.740 -10.593 -20.705 1.00 33.31 192 VAL A CA 1
ATOM 1511 C C . VAL A 1 192 ? 38.252 -10.750 -20.762 1.00 33.31 192 VAL A C 1
ATOM 1513 O O . VAL A 1 192 ? 38.943 -10.045 -21.489 1.00 33.31 192 VAL A O 1
ATOM 1516 N N . GLY A 1 193 ? 38.767 -11.549 -19.829 1.00 26.84 193 GLY A N 1
ATOM 1517 C CA . GLY A 1 193 ? 40.128 -12.052 -19.901 1.00 26.84 193 GLY A CA 1
ATOM 1518 C C . GLY A 1 193 ? 40.124 -13.236 -20.851 1.00 26.84 193 GLY A C 1
ATOM 1519 O O . GLY A 1 193 ? 39.429 -14.216 -20.592 1.00 26.84 193 GLY A O 1
ATOM 1520 N N . ASP A 1 194 ? 40.874 -13.106 -21.939 1.00 37.78 194 ASP A N 1
ATOM 1521 C CA . ASP A 1 194 ? 41.235 -14.205 -22.823 1.00 37.78 194 ASP A CA 1
ATOM 1522 C C . ASP A 1 194 ? 41.927 -15.318 -22.031 1.00 37.78 194 ASP A C 1
ATOM 1524 O O . ASP A 1 194 ? 42.891 -15.048 -21.310 1.00 37.78 194 ASP A O 1
ATOM 1528 N N . ALA A 1 195 ? 41.459 -16.555 -22.197 1.00 23.95 195 ALA A N 1
ATOM 1529 C CA . ALA A 1 195 ? 42.269 -17.773 -22.131 1.00 23.95 195 ALA A CA 1
ATOM 1530 C C . ALA A 1 195 ? 41.399 -19.016 -22.397 1.00 23.95 195 ALA A C 1
ATOM 1532 O O . ALA A 1 195 ? 40.275 -19.086 -21.893 1.00 23.95 195 ALA A O 1
ATOM 1533 N N . PRO A 1 196 ? 41.987 -20.096 -22.928 1.00 37.91 196 PRO A N 1
ATOM 1534 C CA . PRO A 1 196 ? 42.847 -20.192 -24.108 1.00 37.91 196 PRO A CA 1
ATOM 1535 C C . PRO A 1 196 ? 42.163 -20.926 -25.278 1.00 37.91 196 PRO A C 1
ATOM 1537 O O . PRO A 1 196 ? 41.218 -21.712 -25.038 1.00 37.91 196 PRO A O 1
#

Organism: NCBI:txid402648

Radius of gyration: 23.76 Å; chains: 1; bounding box: 66×36×65 Å

Secondary structure (DSSP, 8-state):
---------GGGGS-EEETTEEHHHHHHHHHHHHHHH--SSS-HHHHHHHHHHHHHHHHHH-SS---HHHHHHHHHHHHHHHHHHHHHHHTEEETTEEPTTHHHHHHHHTTS--TTHHHHHHHHHHHHHHHS-HHHHHHHHHHHH-SSHHHHHHHHHHHS-HHHHTTS--HHHHHHHTT-----GGGT-S------

Sequence (196 aa):
MSTTVVRRPAHANAVVLAHGYTGRDVARIASFAVRQARSELFDSGQQYDVAWSAIAEALWNCTEPPDAKTLYRAGIRAIHDEGRSLARGRGVWQKDAPIKRFDTYWRTVERQPREEHPVVERIAAIQVYDGLPDIHQWTLWALTVADDEDGAAARSWASLPAHFIDGCGKPAELRKACGFHRIDRRAISCGVGDAP

Foldseek 3Di:
DDDPPPPDDPVQQQDQQAPRDGLVLLLVLLLVLLVPLVQPLDDSVVLSVQLSVQLSVVRVPDPHGDDSVVSSVSSSVSSVVVSCVSCLVVQHRHPPRGNPCSVVVVVVVVPDDDPCPPVVVVVVVVVVLVPDDPLVVLLVVLCVVDPDNVSSLVRSVVPDDPVVDVVQDDSVRVCVVVVDDDDDPPVPPDDPDDDD